Protein AF-A0A959BRX3-F1 (afdb_monomer)

Foldseek 3Di:
DPPCLQFQVNQCVQACDPLDDVSVPQDDPPSRGHDDDPPCLVVQCVDPQQLVCVVDQQSFDQSFHWDCLDDPDTDQDQPDPPDRQDPDDQDCPRPPLNQCPDPPHPDDPVRNCVRCCSHVVCVLQVSQVSSQVSCVSPDDPLGGFDAKDFDWPDDLEAEDEAFDKDKTARPPIQGPNRFDKWKAKAWPCSSWQQNDGWDWAPRRDRIIMTTHHNPRDFQTKIKMKIWMWGPGVVIHIGIHIHIYGYD

Radius of gyration: 20.0 Å; Cα contacts (8 Å, |Δi|>4): 463; chains: 1; bounding box: 45×46×50 Å

Nearest PDB structures (foldseek):
  2yhg-assembly1_A  TM=7.948E-01  e=8.938E-22  Saccharophagus degradans 2-40
  6vfv-assembly1_A  TM=5.582E-01  e=1.660E-03  Homo sapiens
  5kj4-assembly4_D  TM=6.222E-01  e=9.288E-03  Mus musculus
  1lyq-assembly1_A  TM=4.128E-01  e=1.188E-02  Escherichia coli
  8fxr-assembly1_73  TM=3.439E-01  e=2.066E-02  Agrobacterium phage Milano

Sequence (247 aa):
EMQPYFEGAWMKENILENHGALCSLYKAHENGDFRSEGDSPAFLHTIMTGLRNLESPDWGGWGGRYVRVRENTWLDPVPVPGYAYPEGRWYSSTGWGRNSLREGSTTTAEQRREYFKPMWRWTDALQNDFAARADWCVKSYEEANHPPAVVLEHAKNLQVRPGATVELSAQGTSDPDGDELKYRWWQYREAGTYDGTIEIRDAGKQDASFTAPGDAGKGKTIHIICEVTDTGTPQLTRYQRVVVEIE

Structure (mmCIF, N/CA/C/O backbone):
data_AF-A0A959BRX3-F1
#
_entry.id   AF-A0A959BRX3-F1
#
loop_
_atom_site.group_PDB
_atom_site.id
_atom_site.type_symbol
_atom_site.label_atom_id
_atom_site.label_alt_id
_atom_site.label_comp_id
_atom_site.label_asym_id
_atom_site.label_entity_id
_atom_site.label_seq_id
_atom_site.pdbx_PDB_ins_code
_atom_site.Cartn_x
_atom_site.Cartn_y
_atom_site.Cartn_z
_atom_site.occupancy
_atom_site.B_iso_or_equiv
_atom_site.auth_seq_id
_atom_site.auth_comp_id
_atom_site.auth_asym_id
_atom_site.auth_atom_id
_atom_site.pdbx_PDB_model_num
ATOM 1 N N . GLU A 1 1 ? 9.474 13.091 -4.418 1.00 48.81 1 GLU A N 1
ATOM 2 C CA . GLU A 1 1 ? 9.998 13.238 -5.785 1.00 48.81 1 GLU A CA 1
ATOM 3 C C . GLU A 1 1 ? 9.368 12.199 -6.696 1.00 48.81 1 GLU A C 1
ATOM 5 O O . GLU A 1 1 ? 8.612 11.361 -6.207 1.00 48.81 1 GLU A O 1
ATOM 10 N N . MET A 1 2 ? 9.674 12.250 -7.997 1.00 53.06 2 MET A N 1
ATOM 11 C CA . MET A 1 2 ? 9.699 11.029 -8.800 1.00 53.06 2 MET A CA 1
ATOM 12 C C . MET A 1 2 ? 10.591 10.046 -8.046 1.00 53.06 2 MET A C 1
ATOM 14 O O . MET A 1 2 ? 11.708 10.395 -7.675 1.00 53.06 2 MET A O 1
ATOM 18 N N . GLN A 1 3 ? 10.040 8.901 -7.670 1.00 68.38 3 GLN A N 1
ATOM 19 C CA . GLN A 1 3 ? 10.817 7.938 -6.911 1.00 68.38 3 GLN A CA 1
ATOM 20 C C . GLN A 1 3 ? 11.953 7.418 -7.812 1.00 68.38 3 GLN A C 1
ATOM 22 O O . GLN A 1 3 ? 11.692 7.202 -9.002 1.00 68.38 3 GLN A O 1
ATOM 27 N N . PRO A 1 4 ? 13.164 7.178 -7.277 1.00 86.31 4 PRO A N 1
ATOM 28 C CA . PRO A 1 4 ? 14.313 6.693 -8.054 1.00 86.31 4 PRO A CA 1
ATOM 29 C C . PRO A 1 4 ? 14.003 5.420 -8.863 1.00 86.31 4 PRO A C 1
ATOM 31 O O . PRO A 1 4 ? 14.621 5.180 -9.893 1.00 86.31 4 PRO A O 1
ATOM 34 N N . TYR A 1 5 ? 12.979 4.658 -8.463 1.00 93.00 5 TYR A N 1
ATOM 35 C CA . TYR A 1 5 ? 12.481 3.464 -9.150 1.00 93.00 5 TYR A CA 1
ATOM 36 C C . TYR A 1 5 ? 12.055 3.648 -10.617 1.00 93.00 5 TYR A C 1
ATOM 38 O O . TYR A 1 5 ? 11.826 2.662 -11.305 1.00 93.00 5 TYR A O 1
ATOM 46 N N . PHE A 1 6 ? 11.857 4.873 -11.104 1.00 93.56 6 PHE A N 1
ATOM 47 C CA . PHE A 1 6 ? 11.444 5.109 -12.497 1.00 93.56 6 PHE A CA 1
ATOM 48 C C . PHE A 1 6 ? 12.567 5.660 -13.380 1.00 93.56 6 PHE A C 1
ATOM 50 O O . PHE A 1 6 ? 12.384 5.800 -14.591 1.00 93.56 6 PHE A O 1
ATOM 57 N N . GLU A 1 7 ? 13.720 5.964 -12.788 1.00 95.62 7 GLU A N 1
ATOM 58 C CA . GLU A 1 7 ? 14.884 6.467 -13.505 1.00 95.62 7 GLU A CA 1
ATOM 59 C C . GLU A 1 7 ? 15.614 5.330 -14.219 1.00 95.62 7 GLU A C 1
ATOM 61 O O . GLU A 1 7 ? 15.646 4.186 -13.760 1.00 95.62 7 GLU A O 1
ATOM 66 N N . GLY A 1 8 ? 16.255 5.655 -15.339 1.00 95.88 8 GLY A N 1
ATOM 67 C CA . GLY A 1 8 ? 16.912 4.676 -16.189 1.00 95.88 8 GLY A CA 1
ATOM 68 C C . GLY A 1 8 ? 18.030 3.910 -15.498 1.00 95.88 8 GLY A C 1
ATOM 69 O O . GLY A 1 8 ? 18.263 2.762 -15.855 1.00 95.88 8 GLY A O 1
ATOM 70 N N . ALA A 1 9 ? 18.692 4.496 -14.495 1.00 96.31 9 ALA A N 1
ATOM 71 C CA . ALA A 1 9 ? 19.678 3.778 -13.690 1.00 96.31 9 ALA A CA 1
ATOM 72 C C . ALA A 1 9 ? 19.034 2.595 -12.951 1.00 96.31 9 ALA A C 1
ATOM 74 O O . ALA A 1 9 ? 19.472 1.459 -13.121 1.00 96.31 9 ALA A O 1
ATOM 75 N N . TRP A 1 10 ? 17.946 2.847 -12.218 1.00 96.44 10 TRP A N 1
ATOM 76 C CA . TRP A 1 10 ? 17.235 1.801 -11.489 1.00 96.44 10 TRP A CA 1
ATOM 77 C C . TRP A 1 10 ? 16.579 0.796 -12.441 1.00 96.44 10 TRP A C 1
ATOM 79 O O . TRP A 1 10 ? 16.737 -0.409 -12.263 1.00 96.44 10 TRP A O 1
ATOM 89 N N . MET A 1 11 ? 15.894 1.277 -13.487 1.00 97.38 11 MET A N 1
ATOM 90 C CA . MET A 1 11 ? 15.200 0.415 -14.450 1.00 97.38 11 MET A CA 1
ATOM 91 C C . MET A 1 11 ? 16.163 -0.521 -15.183 1.00 97.38 11 MET A C 1
ATOM 93 O O . MET A 1 11 ? 15.831 -1.686 -15.382 1.00 97.38 11 MET A O 1
ATOM 97 N N . LYS A 1 12 ? 17.352 -0.048 -15.582 1.00 97.06 12 LYS A N 1
ATOM 98 C CA . LYS A 1 12 ? 18.357 -0.897 -16.241 1.00 97.06 12 LYS A CA 1
ATOM 99 C C . LYS A 1 12 ? 18.823 -2.021 -15.337 1.00 97.06 12 LYS A C 1
ATOM 101 O O . LYS A 1 12 ? 18.766 -3.173 -15.747 1.00 97.06 12 LYS A O 1
ATOM 106 N N . GLU A 1 13 ? 19.216 -1.676 -14.117 1.00 96.94 13 GLU A N 1
ATOM 107 C CA . GLU A 1 13 ? 19.726 -2.632 -13.138 1.00 96.94 13 GLU A CA 1
ATOM 108 C C . GLU A 1 13 ? 18.677 -3.676 -12.739 1.00 96.94 13 GLU A C 1
ATOM 110 O O . GLU A 1 13 ? 18.991 -4.860 -12.647 1.00 96.94 13 GLU A O 1
ATOM 115 N N . ASN A 1 14 ? 17.430 -3.253 -12.531 1.00 97.44 14 ASN A N 1
ATOM 116 C CA . ASN A 1 14 ? 16.423 -4.090 -11.880 1.00 97.44 14 ASN A CA 1
ATOM 117 C C . ASN A 1 14 ? 15.436 -4.747 -12.845 1.00 97.44 14 ASN A C 1
ATOM 119 O O . ASN A 1 14 ? 14.779 -5.705 -12.459 1.00 97.44 14 ASN A O 1
ATOM 123 N N . ILE A 1 15 ? 15.303 -4.238 -14.075 1.00 97.75 15 ILE A N 1
ATOM 124 C CA . ILE A 1 15 ? 14.317 -4.730 -15.044 1.00 97.75 15 ILE A CA 1
ATOM 125 C C . ILE A 1 15 ? 14.959 -4.978 -16.411 1.00 97.75 15 ILE A C 1
ATOM 127 O O . ILE A 1 15 ? 14.869 -6.077 -16.937 1.00 97.75 15 ILE A O 1
ATOM 131 N N . LEU A 1 16 ? 15.590 -3.983 -17.036 1.00 96.81 16 LEU A N 1
ATOM 132 C CA . LEU A 1 16 ? 15.866 -4.036 -18.480 1.00 96.81 16 LEU A CA 1
ATOM 133 C C . LEU A 1 16 ? 17.077 -4.901 -18.858 1.00 96.81 16 LEU A C 1
ATOM 135 O O . LEU A 1 16 ? 17.087 -5.483 -19.944 1.00 96.81 16 LEU A O 1
ATOM 139 N N . GLU A 1 17 ? 18.104 -4.970 -18.011 1.00 96.31 17 GLU A N 1
ATOM 140 C CA . GLU A 1 17 ? 19.374 -5.625 -18.333 1.00 96.31 17 GLU A CA 1
ATOM 141 C C . GLU A 1 17 ? 19.557 -6.901 -17.508 1.00 96.31 17 GLU A C 1
ATOM 143 O O . GLU A 1 17 ? 19.397 -6.898 -16.298 1.00 96.31 17 GLU A O 1
ATOM 148 N N . ASN A 1 18 ? 19.941 -8.001 -18.161 1.00 96.12 18 ASN A N 1
ATOM 149 C CA . ASN A 1 18 ? 20.252 -9.291 -17.525 1.00 96.12 18 ASN A CA 1
ATOM 150 C C . ASN A 1 18 ? 19.083 -10.034 -16.840 1.00 96.12 18 ASN A C 1
ATOM 152 O O . ASN A 1 18 ? 19.325 -11.058 -16.216 1.00 96.12 18 ASN A O 1
ATOM 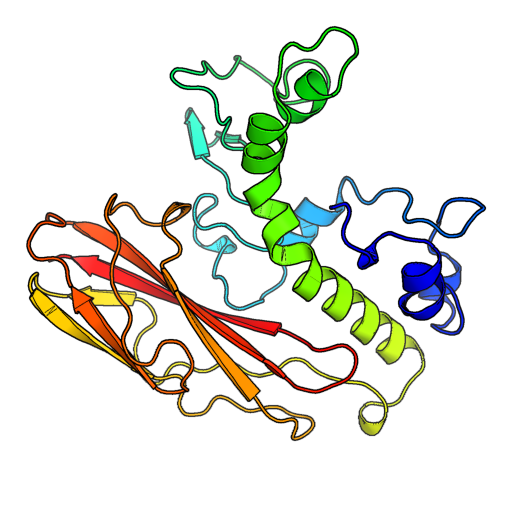156 N N . HIS A 1 19 ? 17.827 -9.629 -17.063 1.00 97.19 19 HIS A N 1
ATOM 157 C CA . HIS A 1 19 ? 16.618 -10.287 -16.516 1.00 97.19 19 HIS A CA 1
ATOM 158 C C . HIS A 1 19 ? 15.847 -11.146 -17.537 1.00 97.19 19 HIS A C 1
ATOM 160 O O . HIS A 1 19 ? 14.628 -11.313 -17.486 1.00 97.19 19 HIS A O 1
ATOM 166 N N . GLY A 1 20 ? 16.562 -11.696 -18.519 1.00 96.62 20 GLY A N 1
ATOM 167 C CA . GLY A 1 20 ? 16.025 -12.705 -19.433 1.00 96.62 20 GLY A CA 1
ATOM 168 C C . GLY A 1 20 ? 15.108 -12.174 -20.541 1.00 96.62 20 GLY A C 1
ATOM 169 O O . GLY A 1 20 ? 14.962 -10.973 -20.778 1.00 96.62 20 GLY A O 1
ATOM 170 N N . ALA A 1 21 ? 14.512 -13.110 -21.286 1.00 97.19 21 ALA A N 1
ATOM 171 C CA . ALA A 1 21 ? 13.810 -12.802 -22.532 1.00 97.19 21 ALA A CA 1
ATOM 172 C C . ALA A 1 21 ? 12.563 -11.926 -22.327 1.00 97.19 21 ALA A C 1
ATOM 174 O O . ALA A 1 21 ? 12.313 -11.038 -23.140 1.00 97.19 21 ALA A O 1
ATOM 175 N N . LEU A 1 22 ? 11.807 -12.137 -21.243 1.00 96.50 22 LEU A N 1
ATOM 176 C CA . LEU A 1 22 ? 10.610 -11.345 -20.942 1.00 96.50 22 LEU A CA 1
ATOM 177 C C . LEU A 1 22 ? 10.965 -9.872 -20.730 1.00 96.50 22 LEU A C 1
ATOM 179 O O . LEU A 1 22 ? 10.416 -9.001 -21.406 1.00 96.50 22 LEU A O 1
ATOM 183 N N . CYS A 1 23 ? 11.932 -9.600 -19.857 1.00 97.00 23 CYS A N 1
ATOM 184 C CA . CYS A 1 23 ? 12.316 -8.237 -19.531 1.00 97.00 23 CYS A CA 1
ATOM 185 C C . CYS A 1 23 ? 13.076 -7.540 -20.671 1.00 97.00 23 CYS A C 1
ATOM 187 O O . CYS A 1 23 ? 12.907 -6.340 -20.866 1.00 97.00 23 CYS A O 1
ATOM 189 N N . SER A 1 24 ? 13.793 -8.282 -21.528 1.00 94.62 24 SER A N 1
ATOM 190 C CA . SER A 1 24 ? 14.420 -7.719 -22.741 1.00 94.62 24 SER A CA 1
ATOM 191 C C . SER A 1 24 ? 13.416 -7.128 -23.749 1.00 94.62 24 SER A C 1
ATOM 193 O O . SER A 1 24 ? 13.772 -6.304 -24.596 1.00 94.62 24 SER A O 1
ATOM 195 N N . LEU A 1 25 ? 12.144 -7.538 -23.670 1.00 96.25 25 LEU A N 1
ATOM 196 C CA . LEU A 1 25 ? 11.061 -7.002 -24.497 1.00 96.25 25 LEU A CA 1
ATOM 197 C C . LEU A 1 25 ? 10.378 -5.782 -23.865 1.00 96.25 25 LEU A C 1
ATOM 199 O O . LEU A 1 25 ? 9.613 -5.098 -24.556 1.00 96.25 25 LEU A O 1
ATOM 203 N N . TYR A 1 26 ? 10.665 -5.482 -22.596 1.00 97.12 26 TYR A N 1
ATOM 204 C CA . TYR A 1 26 ? 10.100 -4.344 -21.887 1.00 97.12 26 TYR A CA 1
ATOM 205 C C . TYR A 1 26 ? 10.580 -3.029 -22.519 1.00 97.12 26 TYR A C 1
ATOM 207 O O . TYR A 1 26 ? 11.773 -2.795 -22.715 1.00 97.12 26 TYR A O 1
ATOM 215 N N . LYS A 1 27 ? 9.642 -2.149 -22.887 1.00 96.88 27 LYS A N 1
ATOM 216 C CA . LYS A 1 27 ? 9.958 -0.909 -23.610 1.00 96.88 27 LYS A CA 1
ATOM 217 C C . LYS A 1 27 ? 10.144 0.267 -22.657 1.00 96.88 27 LYS A C 1
ATOM 219 O O . LYS A 1 27 ? 9.177 0.758 -22.086 1.00 96.88 27 LYS A O 1
ATOM 224 N N . ALA A 1 28 ? 11.367 0.780 -22.609 1.00 96.62 28 ALA A N 1
ATOM 225 C CA . ALA A 1 28 ? 11.742 2.014 -21.926 1.00 96.62 28 ALA A CA 1
ATOM 226 C C . ALA A 1 28 ? 11.963 3.179 -22.913 1.00 96.62 28 ALA A C 1
ATOM 228 O O . ALA A 1 28 ? 11.896 3.003 -24.136 1.00 96.62 28 ALA A O 1
ATOM 229 N N . HIS A 1 29 ? 12.204 4.379 -22.383 1.00 96.81 29 HIS A N 1
ATOM 230 C CA . HIS A 1 29 ? 12.773 5.486 -23.155 1.00 96.81 29 HIS A CA 1
ATOM 231 C C . HIS A 1 29 ? 14.226 5.190 -23.565 1.00 96.81 29 HIS A C 1
ATOM 233 O O . HIS A 1 29 ? 14.852 4.272 -23.042 1.00 96.81 29 HIS A O 1
ATOM 239 N N . GLU A 1 30 ? 14.785 5.966 -24.500 1.00 95.12 30 GLU A N 1
ATOM 240 C CA . GLU A 1 30 ? 16.151 5.744 -25.016 1.00 95.12 30 GLU A CA 1
ATOM 241 C C . GLU A 1 30 ? 17.229 5.815 -23.925 1.00 95.12 30 GLU A C 1
ATOM 243 O O . GLU A 1 30 ? 18.217 5.086 -23.971 1.00 95.12 30 GLU A O 1
ATOM 248 N N . ASN A 1 31 ? 17.029 6.657 -22.910 1.00 94.75 31 ASN A N 1
ATOM 249 C CA . ASN A 1 31 ? 17.917 6.749 -21.751 1.00 94.75 31 ASN A CA 1
ATOM 250 C C . ASN A 1 31 ? 17.709 5.613 -20.726 1.00 94.75 31 ASN A C 1
ATOM 252 O O . ASN A 1 31 ? 18.516 5.478 -19.804 1.00 94.75 31 ASN A O 1
ATOM 256 N N . GLY A 1 32 ? 16.697 4.765 -20.922 1.00 95.75 32 GLY A N 1
ATOM 257 C CA . GLY A 1 32 ? 16.293 3.671 -20.039 1.00 95.75 32 GLY A CA 1
ATOM 258 C C . GLY A 1 32 ? 15.201 4.035 -19.039 1.00 95.75 32 GLY A C 1
ATOM 259 O O . GLY A 1 32 ? 14.765 3.153 -18.307 1.00 95.75 32 GLY A O 1
ATOM 260 N N . ASP A 1 33 ? 14.745 5.290 -19.001 1.00 95.88 33 ASP A N 1
ATOM 261 C CA . ASP A 1 33 ? 13.689 5.696 -18.073 1.00 95.88 33 ASP A CA 1
ATOM 262 C C . ASP A 1 33 ? 12.399 4.916 -18.334 1.00 95.88 33 ASP A C 1
ATOM 264 O O . ASP A 1 33 ? 12.060 4.565 -19.476 1.00 95.88 33 ASP A O 1
ATOM 268 N N . PHE A 1 34 ? 11.648 4.694 -17.257 1.00 94.69 34 PHE A N 1
ATOM 269 C CA . PHE A 1 34 ? 10.316 4.121 -17.325 1.00 94.69 34 PHE A CA 1
ATOM 270 C C . PHE A 1 34 ? 9.447 4.895 -18.321 1.00 94.69 34 PHE A C 1
ATOM 272 O O . PHE A 1 34 ? 9.337 6.119 -18.260 1.00 94.69 34 PHE A O 1
ATOM 279 N N . ARG A 1 35 ? 8.805 4.169 -19.239 1.00 93.94 35 ARG A N 1
ATOM 280 C CA . ARG A 1 35 ? 8.004 4.778 -20.303 1.00 93.94 35 ARG A CA 1
ATOM 281 C C . ARG A 1 35 ? 6.563 5.020 -19.877 1.00 93.94 35 ARG A C 1
ATOM 283 O O . ARG A 1 35 ? 6.101 6.157 -19.843 1.00 93.94 35 ARG A O 1
ATOM 290 N N . SER A 1 36 ? 5.810 3.947 -19.651 1.00 91.56 36 SER A N 1
ATOM 291 C CA . SER A 1 36 ? 4.420 4.011 -19.203 1.00 91.56 36 SER A CA 1
ATOM 292 C C . SER A 1 36 ? 3.877 2.615 -18.929 1.00 91.56 36 SER A C 1
ATOM 294 O O . SER A 1 36 ? 4.104 1.699 -19.714 1.00 91.56 36 SER A O 1
ATOM 296 N N . GLU A 1 37 ? 3.055 2.514 -17.891 1.00 93.50 37 GLU A N 1
ATOM 297 C CA . GLU A 1 37 ? 2.216 1.358 -17.579 1.00 93.50 37 GLU A CA 1
ATOM 298 C C . GLU A 1 37 ? 0.819 1.830 -17.149 1.00 93.50 37 GLU A C 1
ATOM 300 O O . GLU A 1 37 ? 0.327 1.527 -16.065 1.00 93.50 37 GLU A O 1
ATOM 305 N N . GLY A 1 38 ? 0.182 2.651 -17.991 1.00 90.44 38 GLY A N 1
ATOM 306 C CA . GLY A 1 38 ? -1.102 3.278 -17.659 1.00 90.44 38 GLY A CA 1
ATOM 307 C C . GLY A 1 38 ? -2.225 2.293 -17.305 1.00 90.44 38 GLY A C 1
ATOM 308 O O . GLY A 1 38 ? -3.102 2.646 -16.520 1.00 90.44 38 GLY A O 1
ATOM 309 N N . ASP A 1 39 ? -2.173 1.070 -17.840 1.00 94.44 39 ASP A N 1
ATOM 310 C CA . ASP A 1 39 ? -3.187 0.030 -17.627 1.00 94.44 39 ASP A CA 1
ATOM 311 C C . ASP A 1 39 ? -2.831 -0.959 -16.501 1.00 94.44 39 ASP A C 1
ATOM 313 O O . ASP A 1 39 ? -3.723 -1.629 -15.975 1.00 94.44 39 ASP A O 1
ATOM 317 N N . SER A 1 40 ? -1.565 -1.026 -16.066 1.00 95.94 40 SER A N 1
ATOM 318 C CA . SER A 1 40 ? -1.125 -1.933 -14.992 1.00 95.94 40 SER A CA 1
ATOM 319 C C . SER A 1 40 ? -1.933 -1.817 -13.694 1.00 95.94 40 SER A C 1
ATOM 321 O O . SER A 1 40 ? -2.218 -2.862 -13.109 1.00 95.94 40 SER A O 1
ATOM 323 N N . PRO A 1 41 ? -2.402 -0.631 -13.243 1.00 95.00 41 PRO A N 1
ATOM 324 C CA . PRO A 1 41 ? -3.212 -0.518 -12.027 1.00 95.00 41 PRO A CA 1
ATOM 325 C C . PRO A 1 41 ? -4.455 -1.417 -12.011 1.00 95.00 41 PRO A C 1
ATOM 327 O O . PRO A 1 41 ? -4.844 -1.895 -10.944 1.00 95.00 41 PRO A O 1
ATOM 330 N N . ALA A 1 42 ? -5.040 -1.712 -13.180 1.00 94.25 42 ALA A N 1
ATOM 331 C CA . ALA A 1 42 ? -6.174 -2.627 -13.292 1.00 94.25 42 ALA A CA 1
ATOM 332 C C . ALA A 1 42 ? -5.805 -4.061 -12.875 1.00 94.25 42 ALA A C 1
ATOM 334 O O . ALA A 1 42 ? -6.602 -4.740 -12.228 1.00 94.25 42 ALA A O 1
ATOM 335 N N . PHE A 1 43 ? -4.588 -4.508 -13.199 1.00 96.00 43 PHE A N 1
ATOM 336 C CA . PHE A 1 43 ? -4.067 -5.802 -12.765 1.00 96.00 43 PHE A CA 1
ATOM 337 C C . PHE A 1 43 ? -3.505 -5.751 -11.342 1.00 96.00 43 PHE A C 1
ATOM 339 O O . PHE A 1 43 ? -3.769 -6.661 -10.560 1.00 96.00 43 PHE A O 1
ATOM 346 N N . LEU A 1 44 ? -2.799 -4.678 -10.968 1.00 96.88 44 LEU A N 1
ATOM 347 C CA . LEU A 1 44 ? -2.242 -4.501 -9.620 1.00 96.88 44 LEU A CA 1
ATOM 348 C C . LEU A 1 44 ? -3.325 -4.559 -8.534 1.00 96.88 44 LEU A C 1
ATOM 350 O O . LEU A 1 44 ? -3.069 -5.026 -7.427 1.00 96.88 44 LEU A O 1
ATOM 354 N N . HIS A 1 45 ? -4.557 -4.150 -8.854 1.00 95.88 45 HIS A N 1
ATOM 355 C CA . HIS A 1 45 ? -5.714 -4.312 -7.971 1.00 95.88 45 HIS A CA 1
ATOM 356 C C . HIS A 1 45 ? -6.063 -5.788 -7.686 1.00 95.88 45 HIS A C 1
ATOM 358 O O . HIS A 1 45 ? -6.717 -6.096 -6.701 1.00 95.88 45 HIS A O 1
ATOM 364 N N . THR A 1 46 ? -5.648 -6.731 -8.523 1.00 95.19 46 THR A N 1
ATOM 365 C CA . THR A 1 46 ? -5.965 -8.158 -8.350 1.00 95.19 46 THR A CA 1
ATOM 366 C C . THR A 1 46 ? -4.865 -8.942 -7.637 1.00 95.19 46 THR A C 1
ATOM 368 O O . THR A 1 46 ? -5.080 -10.095 -7.265 1.00 95.19 46 THR A O 1
ATOM 371 N N . ILE A 1 47 ? -3.698 -8.330 -7.408 1.00 95.94 47 ILE A N 1
ATOM 372 C CA . ILE A 1 47 ? -2.582 -8.990 -6.731 1.00 95.94 47 ILE A CA 1
ATOM 373 C C . ILE A 1 47 ? -2.915 -9.152 -5.246 1.00 95.94 47 ILE A C 1
ATOM 375 O O . ILE A 1 47 ? -3.203 -8.191 -4.532 1.00 95.94 47 ILE A O 1
ATOM 379 N N . MET A 1 48 ? -2.845 -10.392 -4.765 1.00 95.25 48 MET A N 1
ATOM 380 C CA . MET A 1 48 ? -3.142 -10.740 -3.378 1.00 95.25 48 MET A CA 1
ATOM 381 C C . MET A 1 48 ? -1.968 -10.385 -2.462 1.00 95.25 48 MET A C 1
ATOM 383 O O . MET A 1 48 ? -1.155 -11.229 -2.106 1.00 95.25 48 MET A O 1
ATOM 387 N N . THR A 1 49 ? -1.898 -9.120 -2.054 1.00 97.69 49 THR A N 1
ATOM 388 C CA . THR A 1 49 ? -0.859 -8.607 -1.141 1.00 97.69 49 THR A CA 1
ATOM 389 C C . THR A 1 49 ? -1.247 -8.690 0.336 1.00 97.69 49 THR A C 1
ATOM 391 O O . THR A 1 49 ? -0.431 -8.403 1.206 1.00 97.69 49 THR A O 1
ATOM 394 N N . GLY A 1 50 ? -2.509 -9.046 0.613 1.00 98.00 50 GLY A N 1
ATOM 395 C CA . GLY A 1 50 ? -3.123 -9.049 1.945 1.00 98.00 50 GLY A CA 1
ATOM 396 C C . GLY A 1 50 ? -3.765 -7.717 2.360 1.00 98.00 50 GLY A C 1
ATOM 397 O O . GLY A 1 50 ? -4.378 -7.621 3.425 1.00 98.00 50 GLY A O 1
ATOM 398 N N . LEU A 1 51 ? -3.756 -6.717 1.468 1.00 98.12 51 LEU A N 1
ATOM 399 C CA . LEU A 1 51 ? -4.480 -5.450 1.640 1.00 98.12 51 LEU A CA 1
ATOM 400 C C . LEU A 1 51 ? -6.004 -5.574 1.505 1.00 98.12 51 LEU A C 1
ATOM 402 O O . LEU A 1 51 ? -6.692 -4.599 1.793 1.00 98.12 51 LEU A O 1
ATOM 406 N N . ARG A 1 52 ? -6.545 -6.734 1.103 1.00 97.50 52 ARG A N 1
ATOM 407 C CA . ARG A 1 52 ? -7.997 -7.010 0.999 1.00 97.50 52 ARG A CA 1
ATOM 408 C C . ARG A 1 52 ? -8.764 -6.031 0.094 1.00 97.50 52 ARG A C 1
ATOM 410 O O . ARG A 1 52 ? -9.963 -5.844 0.249 1.00 97.50 52 ARG A O 1
ATOM 417 N N . ASN A 1 53 ? -8.102 -5.394 -0.867 1.00 95.19 53 ASN A N 1
ATOM 418 C CA . ASN A 1 53 ? -8.718 -4.351 -1.693 1.00 95.19 53 ASN A CA 1
ATOM 419 C C . ASN A 1 53 ? -9.808 -4.867 -2.656 1.00 95.19 53 ASN A C 1
ATOM 421 O O . ASN A 1 53 ? -10.591 -4.063 -3.142 1.00 95.19 53 ASN A O 1
ATOM 425 N N . LEU A 1 54 ? -9.892 -6.181 -2.902 1.00 96.00 54 LEU A N 1
ATOM 426 C CA . LEU A 1 54 ? -10.994 -6.787 -3.664 1.00 96.00 54 LEU A CA 1
ATOM 427 C C . LEU A 1 54 ? -12.309 -6.860 -2.876 1.00 96.00 54 LEU A C 1
ATOM 429 O O . LEU A 1 54 ? -13.363 -7.051 -3.474 1.00 96.00 54 LEU A O 1
ATOM 433 N N . GLU A 1 55 ? -12.268 -6.721 -1.549 1.00 97.12 55 GLU A N 1
ATOM 434 C CA . GLU A 1 55 ? -13.479 -6.757 -0.724 1.00 97.12 55 GLU A CA 1
ATOM 435 C C . GLU A 1 55 ? -14.295 -5.465 -0.838 1.00 97.12 55 GLU A C 1
ATOM 437 O O . GLU A 1 55 ? -15.515 -5.499 -0.696 1.00 97.12 55 GLU A O 1
ATOM 442 N N . SER A 1 56 ? -13.644 -4.334 -1.131 1.00 95.75 56 SER A N 1
ATOM 443 C CA . SER A 1 56 ? -14.328 -3.078 -1.438 1.00 95.75 56 SER A CA 1
ATOM 444 C C . SER A 1 56 ? -13.429 -2.105 -2.217 1.00 95.75 56 SER A C 1
ATOM 446 O O . SER A 1 56 ? -12.265 -1.925 -1.849 1.00 95.75 56 SER A O 1
ATOM 448 N N . PRO A 1 57 ? -13.938 -1.388 -3.239 1.00 95.06 57 PRO A N 1
ATOM 449 C CA . PRO A 1 57 ? -13.128 -0.438 -4.010 1.00 95.06 57 PRO A CA 1
ATOM 450 C C . PRO A 1 57 ? -12.588 0.756 -3.195 1.00 95.06 57 PRO A C 1
ATOM 452 O O . PRO A 1 57 ? -11.559 1.334 -3.556 1.00 95.06 57 PRO A O 1
ATOM 455 N N . ASP A 1 58 ? -13.241 1.134 -2.091 1.00 96.00 58 ASP A N 1
ATOM 456 C CA . ASP A 1 58 ? -12.780 2.204 -1.182 1.00 96.00 58 ASP A CA 1
ATOM 457 C C . ASP A 1 58 ? -11.735 1.762 -0.161 1.00 96.00 58 ASP A C 1
ATOM 459 O O . ASP A 1 58 ? -11.151 2.599 0.530 1.00 96.00 58 ASP A O 1
ATOM 463 N N . TRP A 1 59 ? -11.427 0.470 -0.090 1.00 96.62 59 TRP A N 1
ATOM 464 C CA . TRP A 1 59 ? -10.435 -0.024 0.853 1.00 96.62 59 TRP A CA 1
ATOM 465 C C . TRP A 1 59 ? -9.021 0.333 0.426 1.00 96.62 59 TRP A C 1
ATOM 467 O O . TRP A 1 59 ? -8.166 0.564 1.282 1.00 96.62 59 TRP A O 1
ATOM 477 N N . GLY A 1 60 ? -8.780 0.433 -0.875 1.00 95.75 60 GLY A N 1
ATOM 478 C CA . GLY A 1 60 ? -7.489 0.816 -1.414 1.00 95.75 60 GLY A CA 1
ATOM 479 C C . GLY A 1 60 ? -6.457 -0.306 -1.378 1.00 95.75 60 GLY A C 1
ATOM 480 O O . GLY A 1 60 ? -6.404 -1.108 -0.446 1.00 95.75 60 GLY A O 1
ATOM 481 N N . GLY A 1 61 ? -5.610 -0.335 -2.395 1.00 96.94 61 GLY A N 1
ATOM 482 C CA . GLY A 1 61 ? -4.466 -1.230 -2.498 1.00 96.94 61 GLY A CA 1
ATOM 483 C C . GLY A 1 61 ? -3.527 -0.759 -3.597 1.00 96.94 61 GLY A C 1
ATOM 484 O O . GLY A 1 61 ? -3.603 0.392 -4.026 1.00 96.94 61 GLY A O 1
ATOM 485 N N . TRP A 1 62 ? -2.681 -1.658 -4.087 1.00 97.19 62 TRP A N 1
ATOM 486 C CA . TRP A 1 62 ? -1.698 -1.365 -5.132 1.00 97.19 62 TRP A CA 1
ATOM 487 C C . TRP A 1 62 ? -2.304 -0.793 -6.426 1.00 97.19 62 TRP A C 1
ATOM 489 O O . TRP A 1 62 ? -1.682 0.037 -7.081 1.00 97.19 62 TRP A O 1
ATOM 499 N N . GLY A 1 63 ? -3.544 -1.160 -6.761 1.00 96.12 63 GLY A N 1
ATOM 500 C CA . GLY A 1 63 ? -4.276 -0.592 -7.902 1.00 96.12 63 GLY A CA 1
ATOM 501 C C . GLY A 1 63 ? -4.929 0.777 -7.661 1.00 96.12 63 GLY A C 1
ATOM 502 O O . GLY A 1 63 ? -5.567 1.303 -8.564 1.00 96.12 63 GLY A O 1
ATOM 503 N N . GLY A 1 64 ? -4.808 1.357 -6.464 1.00 96.19 64 GLY A N 1
ATOM 504 C CA . GLY A 1 64 ? -5.485 2.596 -6.076 1.00 96.19 64 GLY A CA 1
ATOM 505 C C . GLY A 1 64 ? -6.638 2.381 -5.094 1.00 96.19 64 GLY A C 1
ATOM 506 O O . GLY A 1 64 ? -6.847 1.282 -4.579 1.00 96.19 64 GLY A O 1
ATOM 507 N N . ARG A 1 65 ? -7.367 3.466 -4.807 1.00 96.69 65 ARG A N 1
ATOM 508 C CA . ARG A 1 65 ? -8.515 3.541 -3.888 1.00 96.69 65 ARG A CA 1
ATOM 509 C C . ARG A 1 65 ? -9.562 4.456 -4.498 1.00 96.69 65 ARG A C 1
ATOM 511 O O . ARG A 1 65 ? -9.207 5.541 -4.956 1.00 96.69 65 ARG A O 1
ATOM 518 N N . TYR A 1 66 ? -10.824 4.057 -4.435 1.00 96.50 66 TYR A N 1
ATOM 519 C CA . TYR A 1 66 ? -11.908 4.743 -5.127 1.00 96.50 66 TYR A CA 1
ATOM 520 C C . TYR A 1 66 ? -12.988 5.225 -4.164 1.00 96.50 66 TYR A C 1
ATOM 522 O O . TYR A 1 66 ? -13.086 4.770 -3.031 1.00 96.50 66 TYR A O 1
ATOM 530 N N . VAL A 1 67 ? -13.829 6.142 -4.624 1.00 95.38 67 VAL A N 1
ATOM 531 C CA . VAL A 1 67 ? -15.041 6.563 -3.918 1.00 95.38 67 VAL A CA 1
ATOM 532 C C . VAL A 1 67 ? -16.256 6.259 -4.773 1.00 95.38 67 VAL A C 1
ATOM 534 O O . VAL A 1 67 ? -16.227 6.402 -5.998 1.00 95.38 67 VAL A O 1
ATOM 537 N N . ARG A 1 68 ? -17.337 5.821 -4.128 1.00 95.06 68 ARG A N 1
ATOM 538 C CA . ARG A 1 68 ? -18.606 5.568 -4.802 1.00 95.06 68 ARG A CA 1
ATOM 539 C C . ARG A 1 68 ? -19.233 6.906 -5.162 1.00 95.06 68 ARG A C 1
ATOM 541 O O . ARG A 1 68 ? -19.620 7.659 -4.275 1.00 95.06 68 ARG A O 1
ATOM 548 N N . VAL A 1 69 ? -19.335 7.205 -6.453 1.00 95.12 69 VAL A N 1
ATOM 549 C CA . VAL A 1 69 ? -19.828 8.514 -6.918 1.00 95.12 69 VAL A CA 1
ATOM 550 C C . VAL A 1 69 ? -21.305 8.492 -7.304 1.00 95.12 69 VAL A C 1
ATOM 552 O O . VAL A 1 69 ? -21.971 9.517 -7.224 1.00 95.12 69 VAL A O 1
ATOM 555 N N . ARG A 1 70 ? -21.821 7.333 -7.732 1.00 93.06 70 ARG A N 1
ATOM 556 C CA . ARG A 1 70 ? -23.235 7.077 -8.068 1.00 93.06 70 ARG A CA 1
ATOM 557 C C . ARG A 1 70 ? -23.428 5.591 -8.342 1.00 93.06 70 ARG A C 1
ATOM 559 O O . ARG A 1 70 ? -22.524 4.975 -8.900 1.00 93.06 70 ARG A O 1
ATOM 566 N N . GLU A 1 71 ? -24.595 5.035 -8.021 1.00 91.44 71 GLU A N 1
ATOM 567 C CA . GLU A 1 71 ? -24.955 3.635 -8.327 1.00 91.44 71 GLU A CA 1
ATOM 568 C C . GLU A 1 71 ? -23.786 2.664 -8.078 1.00 91.44 71 GLU A C 1
ATOM 570 O O . GLU A 1 71 ? -23.263 2.649 -6.976 1.00 91.44 71 GLU A O 1
ATOM 575 N N . ASN A 1 72 ? -23.322 1.893 -9.064 1.00 91.44 72 ASN A N 1
ATOM 576 C CA . ASN A 1 72 ? -22.134 1.033 -8.950 1.00 91.44 72 ASN A CA 1
ATOM 577 C C . ASN A 1 72 ? -20.891 1.625 -9.642 1.00 91.44 72 ASN A C 1
ATOM 579 O O . ASN A 1 72 ? -19.995 0.894 -10.053 1.00 91.44 72 ASN A O 1
ATOM 583 N N . THR A 1 73 ? -20.829 2.950 -9.781 1.00 93.44 73 THR A N 1
ATOM 584 C CA . THR A 1 73 ? -19.676 3.665 -10.338 1.00 93.44 73 THR A CA 1
ATOM 585 C C . THR A 1 73 ? -18.752 4.139 -9.220 1.00 93.44 73 THR A C 1
ATOM 587 O O . THR A 1 73 ? -19.162 4.889 -8.328 1.00 93.44 73 THR A O 1
ATOM 590 N N . TRP A 1 74 ? -17.486 3.746 -9.324 1.00 94.88 74 TRP A N 1
ATOM 591 C CA . TRP A 1 74 ? -16.409 4.104 -8.408 1.00 94.88 74 TRP A CA 1
ATOM 592 C C . TRP A 1 74 ? -15.313 4.826 -9.182 1.00 94.88 74 TRP A C 1
ATOM 594 O O . TRP A 1 74 ? -14.912 4.345 -10.239 1.00 94.88 74 TRP A O 1
ATOM 604 N N . LEU A 1 75 ? -14.869 5.981 -8.688 1.00 95.75 75 LEU A N 1
ATOM 605 C CA . LEU A 1 75 ? -13.867 6.828 -9.347 1.00 95.75 75 LEU A CA 1
ATOM 606 C C . LEU A 1 75 ? -12.781 7.257 -8.361 1.00 95.75 75 LEU A C 1
ATOM 608 O O . LEU A 1 75 ? -12.956 7.146 -7.146 1.00 95.75 75 LEU A O 1
ATOM 612 N N . ASP A 1 76 ? -11.670 7.768 -8.889 1.00 94.81 76 ASP A N 1
ATOM 613 C CA . ASP A 1 76 ? -10.594 8.332 -8.074 1.00 94.81 76 ASP A CA 1
ATOM 614 C C . ASP A 1 76 ? -11.123 9.474 -7.187 1.00 94.81 76 ASP A C 1
ATOM 616 O O . ASP A 1 76 ? -11.849 10.344 -7.684 1.00 94.81 76 ASP A O 1
ATOM 620 N N . PRO A 1 77 ? -10.749 9.526 -5.897 1.00 95.00 77 PRO A N 1
ATOM 621 C CA . PRO A 1 77 ? -11.124 10.623 -5.020 1.00 95.00 77 PRO A CA 1
ATOM 622 C C . PRO A 1 77 ? -10.454 11.925 -5.469 1.00 95.00 77 PRO A C 1
ATOM 624 O O . PRO A 1 77 ? -9.233 12.067 -5.424 1.00 95.00 77 PRO A O 1
ATOM 627 N N . VAL A 1 78 ? -11.260 12.910 -5.860 1.00 96.56 78 VAL A N 1
ATOM 628 C CA . VAL A 1 78 ? -10.766 14.242 -6.222 1.00 96.56 78 VAL A CA 1
ATOM 629 C C . VAL A 1 78 ? -10.553 15.097 -4.962 1.00 96.56 78 VAL A C 1
ATOM 631 O O . VAL A 1 78 ? -11.514 15.328 -4.226 1.00 96.56 78 VAL A O 1
ATOM 634 N N . PRO A 1 79 ? -9.336 15.623 -4.705 1.00 95.31 79 PRO A N 1
ATOM 635 C CA . PRO A 1 79 ? -9.013 16.388 -3.497 1.00 95.31 79 PRO A CA 1
ATOM 636 C C . PRO A 1 79 ? -9.430 17.863 -3.622 1.00 95.31 79 PRO A C 1
ATOM 638 O O . PRO A 1 79 ? -8.654 18.784 -3.363 1.00 95.31 79 PRO A O 1
ATOM 641 N N . VAL A 1 80 ? -10.666 18.097 -4.063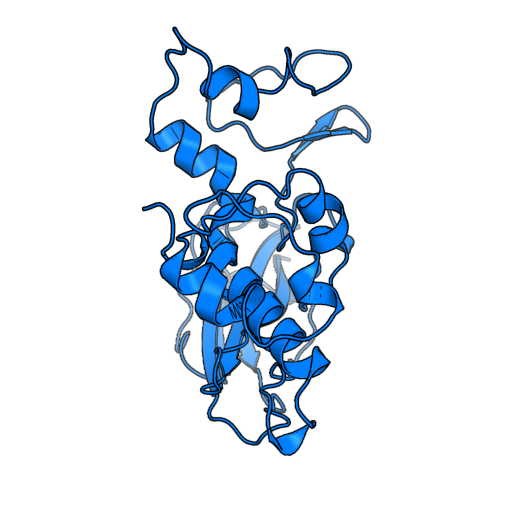 1.00 94.56 80 VAL A N 1
ATOM 642 C CA . VAL A 1 80 ? -11.266 19.428 -4.189 1.00 94.56 80 VAL A CA 1
ATOM 643 C C . VAL A 1 80 ? -12.593 19.419 -3.426 1.00 94.56 80 VAL A C 1
ATOM 645 O O . VAL A 1 80 ? -13.492 18.657 -3.791 1.00 94.56 80 VAL A O 1
ATOM 648 N N . PRO A 1 81 ? -12.743 20.234 -2.363 1.00 92.56 81 PRO A N 1
ATOM 649 C CA . PRO A 1 81 ? -13.986 20.302 -1.602 1.00 92.56 81 PRO A CA 1
ATOM 650 C C . PRO A 1 81 ? -15.187 20.613 -2.498 1.00 92.56 81 PRO A C 1
ATOM 652 O O . PRO A 1 81 ? -15.143 21.537 -3.308 1.00 92.56 81 PRO A O 1
ATOM 655 N N . GLY A 1 82 ? -16.259 19.832 -2.354 1.00 92.38 82 GLY A N 1
ATOM 656 C CA . GLY A 1 82 ? -17.482 20.010 -3.139 1.00 92.38 82 GLY A CA 1
ATOM 657 C C . GLY A 1 82 ? -17.355 19.649 -4.624 1.00 92.38 82 GLY A C 1
ATOM 658 O O . GLY A 1 82 ? -18.218 20.046 -5.403 1.00 92.38 82 GLY A O 1
ATOM 659 N N . TYR A 1 83 ? -16.309 18.920 -5.037 1.00 95.00 83 TYR A N 1
ATOM 660 C CA . TYR A 1 83 ? -16.161 18.493 -6.428 1.00 95.00 83 TYR A CA 1
ATOM 661 C C . TYR A 1 83 ? -17.368 17.672 -6.900 1.00 95.00 83 TYR A C 1
ATOM 663 O O . TYR A 1 83 ? -17.674 16.611 -6.352 1.00 95.00 83 TYR A O 1
ATOM 671 N N . ALA A 1 84 ? -18.028 18.156 -7.951 1.00 94.62 84 ALA A N 1
ATOM 672 C CA . ALA A 1 84 ? -19.111 17.449 -8.614 1.00 94.62 84 ALA A CA 1
ATOM 673 C C . ALA A 1 84 ? -18.540 16.566 -9.730 1.00 94.62 84 ALA A C 1
ATOM 675 O O . ALA A 1 84 ? -17.997 17.068 -10.717 1.00 94.62 84 ALA A O 1
ATOM 676 N N . TYR A 1 85 ? -18.670 15.247 -9.581 1.00 95.31 85 TYR A N 1
ATOM 677 C CA . TYR A 1 85 ? -18.265 14.314 -10.628 1.00 95.31 85 TYR A CA 1
ATOM 678 C C . TYR A 1 85 ? -19.188 14.466 -11.847 1.00 95.31 85 TYR A C 1
ATOM 680 O O . TYR A 1 85 ? -20.410 14.439 -11.683 1.00 95.31 85 TYR A O 1
ATOM 688 N N . PRO A 1 86 ? -18.634 14.597 -13.065 1.00 92.56 86 PRO A N 1
ATOM 689 C CA . PRO A 1 86 ? -19.430 14.716 -14.272 1.00 92.56 86 PRO A CA 1
ATOM 690 C C . PRO A 1 86 ? -20.232 13.435 -14.524 1.00 92.56 86 PRO A C 1
ATOM 692 O O . PRO A 1 86 ? -19.817 12.319 -14.178 1.00 92.56 86 PRO A O 1
ATOM 695 N N . GLU A 1 87 ? -21.380 13.605 -15.174 1.00 90.81 87 GLU A N 1
ATOM 696 C CA . GLU A 1 87 ? -22.152 12.488 -15.703 1.00 90.81 87 GLU A CA 1
ATOM 697 C C . GLU A 1 87 ? -21.381 11.758 -16.814 1.00 90.81 87 GLU A C 1
ATOM 699 O O . GLU A 1 87 ? -20.505 12.308 -17.486 1.00 90.81 87 GLU A O 1
ATOM 704 N N . GLY A 1 88 ? -21.721 10.486 -17.023 1.00 89.62 88 GLY A N 1
ATOM 705 C CA . GLY A 1 88 ? -21.125 9.677 -18.080 1.00 89.62 88 GLY A CA 1
ATOM 706 C C . GLY A 1 88 ? -19.705 9.194 -17.774 1.00 89.62 88 GLY A C 1
ATOM 707 O O . GLY A 1 88 ? -19.322 8.953 -16.626 1.00 89.62 88 GLY A O 1
ATOM 708 N N . ARG A 1 89 ? -18.940 8.939 -18.838 1.00 90.12 89 ARG A N 1
ATOM 709 C CA . ARG A 1 89 ? -17.640 8.263 -18.752 1.00 90.12 89 ARG A CA 1
ATOM 710 C C . ARG A 1 89 ? -16.597 9.159 -18.071 1.00 90.12 89 ARG A C 1
ATOM 712 O O . ARG A 1 89 ? -16.502 10.346 -18.375 1.00 90.12 89 ARG A O 1
ATOM 719 N N . TRP A 1 90 ? -15.755 8.555 -17.234 1.00 91.75 90 TRP A N 1
ATOM 720 C CA . TRP A 1 90 ? -14.531 9.152 -16.691 1.00 91.75 90 TRP A CA 1
ATOM 721 C C . TRP A 1 90 ? -13.344 8.763 -17.581 1.00 91.75 90 TRP A C 1
ATOM 723 O O . TRP A 1 90 ? -12.956 7.600 -17.625 1.00 91.75 90 TRP A O 1
ATOM 733 N N . TYR A 1 91 ? -12.848 9.697 -18.393 1.00 90.44 91 TYR A N 1
ATOM 734 C CA . TYR A 1 91 ? -11.821 9.437 -19.414 1.00 90.44 91 TYR A CA 1
ATOM 735 C C . TYR A 1 91 ? -11.058 10.720 -19.761 1.00 90.44 91 TYR A C 1
ATOM 737 O O . TYR A 1 91 ? -11.203 11.733 -19.092 1.00 90.44 91 TYR A O 1
ATOM 745 N N . SER A 1 92 ? -10.259 10.709 -20.827 1.00 89.25 92 SER A N 1
ATOM 746 C CA . SER A 1 92 ? -9.317 11.771 -21.196 1.00 89.25 92 SER A CA 1
ATOM 747 C C . SER A 1 92 ? -9.778 13.224 -21.033 1.00 89.25 92 SER A C 1
ATOM 749 O O . SER A 1 92 ? -8.950 14.051 -20.654 1.00 89.25 92 SER A O 1
ATOM 751 N N . SER A 1 93 ? -11.031 13.566 -21.353 1.00 91.50 93 SER A N 1
ATOM 752 C CA . SER A 1 93 ? -11.568 14.936 -21.251 1.00 91.50 93 SER A CA 1
ATOM 753 C C . SER A 1 93 ? -12.335 15.226 -19.961 1.00 91.50 93 SER A C 1
ATOM 755 O O . SER A 1 93 ? -12.504 16.394 -19.624 1.00 91.50 93 SER A O 1
ATOM 757 N N . THR A 1 94 ? -12.787 14.209 -19.231 1.00 92.94 94 THR A N 1
ATOM 758 C CA . THR A 1 94 ? -13.608 14.363 -18.016 1.00 92.94 94 THR A CA 1
ATOM 759 C C . THR A 1 94 ? -12.854 14.005 -16.739 1.00 92.94 94 THR A C 1
ATOM 761 O O . THR A 1 94 ? -13.192 14.504 -15.672 1.00 92.94 94 THR A O 1
ATOM 764 N N . GLY A 1 95 ? -11.808 13.187 -16.847 1.00 94.94 95 GLY A N 1
ATOM 765 C CA . GLY A 1 95 ? -11.000 12.713 -15.739 1.00 94.94 95 GLY A CA 1
ATOM 766 C C . GLY A 1 95 ? -10.142 13.818 -15.146 1.00 94.94 95 GLY A C 1
ATOM 767 O O . GLY A 1 95 ? -9.294 14.402 -15.830 1.00 94.94 95 GLY A O 1
ATOM 768 N N . TRP A 1 96 ? -10.340 14.077 -13.855 1.00 95.94 96 TRP A N 1
ATOM 769 C CA . TRP A 1 96 ? -9.645 15.138 -13.134 1.00 95.94 96 TRP A CA 1
ATOM 770 C C . TRP A 1 96 ? -8.126 14.981 -13.215 1.00 95.94 96 TRP A C 1
ATOM 772 O O . TRP A 1 96 ? -7.451 15.936 -13.586 1.00 95.94 96 TRP A O 1
ATOM 782 N N . GLY A 1 97 ? -7.590 13.773 -12.993 1.00 93.81 97 GLY A N 1
ATOM 783 C CA . GLY A 1 97 ? -6.146 13.521 -13.048 1.00 93.81 97 GLY A CA 1
ATOM 784 C C . GLY A 1 97 ? -5.514 13.955 -14.369 1.00 93.81 97 GLY A C 1
ATOM 785 O O 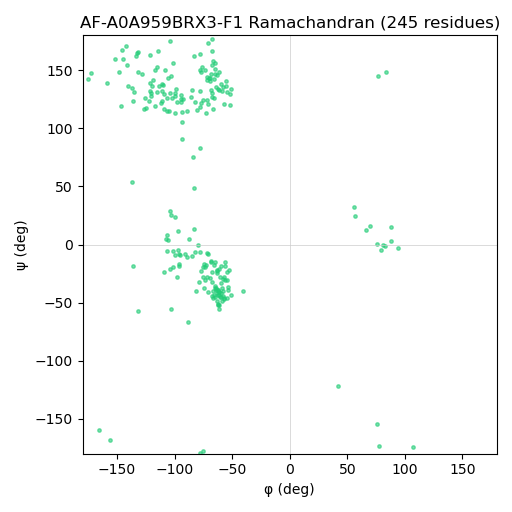. GLY A 1 97 ? -4.519 14.675 -14.378 1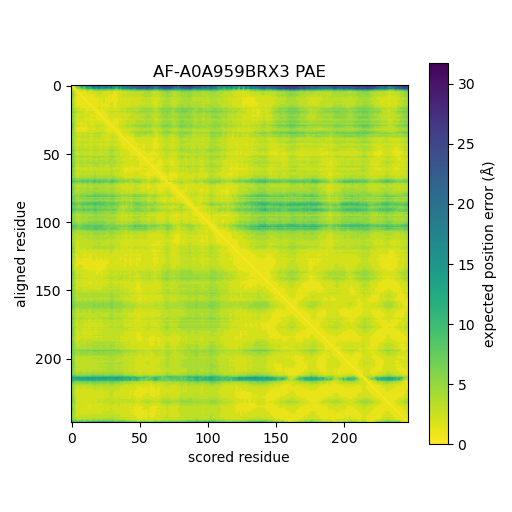.00 93.81 97 GLY A O 1
ATOM 786 N N . ARG A 1 98 ? -6.138 13.609 -15.500 1.00 92.50 98 ARG A N 1
ATOM 787 C CA . ARG A 1 98 ? -5.633 13.976 -16.829 1.00 92.50 98 ARG A CA 1
ATOM 788 C C . ARG A 1 98 ? -5.788 15.463 -17.126 1.00 92.50 98 ARG A C 1
ATOM 790 O O . ARG A 1 98 ? -4.879 16.063 -17.689 1.00 92.50 98 ARG A O 1
ATOM 797 N N . ASN A 1 99 ? -6.912 16.063 -16.744 1.00 94.94 99 ASN A N 1
ATOM 798 C CA . ASN A 1 99 ? -7.135 17.498 -16.917 1.00 94.94 99 ASN A CA 1
ATOM 799 C C . ASN A 1 99 ? -6.209 18.339 -16.028 1.00 94.94 99 ASN A C 1
ATOM 801 O O . ASN A 1 99 ? -5.758 19.397 -16.456 1.00 94.94 99 ASN A O 1
ATOM 805 N N . SER A 1 100 ? -5.848 17.837 -14.844 1.00 94.81 100 SER A N 1
ATOM 806 C CA . SER A 1 100 ? -4.948 18.518 -13.910 1.00 94.81 100 SER A CA 1
ATOM 807 C C . SER A 1 100 ? -3.531 18.733 -14.454 1.00 94.81 100 SER A C 1
ATOM 809 O O . SER A 1 100 ? -2.833 19.627 -13.971 1.00 94.81 100 SER A O 1
ATOM 811 N N . LEU A 1 101 ? -3.129 17.922 -15.443 1.00 92.31 101 LEU A N 1
ATOM 812 C CA . LEU A 1 101 ? -1.813 17.914 -16.091 1.00 92.31 101 LEU A CA 1
ATOM 813 C C . LEU A 1 101 ? -1.776 18.705 -17.407 1.00 92.31 101 LEU A C 1
ATOM 815 O O . LEU A 1 101 ? -0.720 18.805 -18.027 1.00 92.31 101 LEU A O 1
ATOM 819 N N . ARG A 1 102 ? -2.915 19.227 -17.875 1.00 94.19 102 ARG A N 1
ATOM 820 C CA . ARG A 1 102 ? -2.969 20.002 -19.120 1.00 94.19 102 ARG A CA 1
ATOM 821 C C . ARG A 1 102 ? -2.423 21.409 -18.917 1.00 94.19 102 ARG A C 1
ATOM 823 O O . ARG A 1 102 ? -2.527 21.985 -17.833 1.00 94.19 102 ARG A O 1
ATOM 830 N N . GLU A 1 103 ? -1.906 21.976 -20.000 1.00 93.94 103 GLU A N 1
ATOM 831 C CA . GLU A 1 103 ? -1.533 23.386 -20.059 1.00 93.94 103 GLU A CA 1
ATOM 832 C C . GLU A 1 103 ? -2.728 24.277 -19.677 1.00 93.94 103 GLU A C 1
ATOM 834 O O . GLU A 1 103 ? -3.866 24.017 -20.071 1.00 93.94 103 GLU A O 1
ATOM 839 N N . GLY A 1 104 ? -2.473 25.298 -18.855 1.00 92.44 104 GLY A N 1
ATOM 840 C CA . GLY A 1 104 ? -3.504 26.205 -18.341 1.00 92.44 104 GLY A CA 1
ATOM 841 C C . GLY A 1 104 ? -4.306 25.686 -17.138 1.00 92.44 104 GLY A C 1
ATOM 842 O O . GLY A 1 104 ? -5.165 26.407 -16.635 1.00 92.44 104 GLY A O 1
ATOM 843 N N . SER A 1 105 ? -4.037 24.472 -16.640 1.00 93.94 105 SER A N 1
ATOM 844 C CA . SER A 1 105 ? -4.639 23.963 -15.398 1.00 93.94 105 SER A CA 1
ATOM 845 C C . SER A 1 105 ? -4.263 24.831 -14.190 1.00 93.94 105 SER A C 1
ATOM 847 O O . SER A 1 105 ? -3.091 25.119 -13.959 1.00 93.94 105 SER A O 1
ATOM 849 N N . THR A 1 106 ? -5.252 25.184 -13.364 1.00 93.75 106 THR A N 1
ATOM 850 C CA . THR A 1 106 ? -5.060 25.898 -12.086 1.00 93.75 106 THR A CA 1
ATOM 851 C C . THR A 1 106 ? -4.807 24.959 -10.902 1.00 93.75 106 THR A C 1
ATOM 853 O O . THR A 1 106 ? -4.724 25.404 -9.759 1.00 93.75 106 THR A O 1
ATOM 856 N N . THR A 1 107 ? -4.693 23.653 -11.157 1.00 94.88 107 THR A N 1
ATOM 857 C CA . THR A 1 107 ? -4.502 22.641 -10.112 1.00 94.88 107 THR A CA 1
ATOM 858 C C . THR A 1 107 ? -3.125 22.772 -9.461 1.00 94.88 107 THR A C 1
ATOM 860 O O . THR A 1 107 ? -2.105 22.821 -10.159 1.00 94.88 107 THR A O 1
ATOM 863 N N . THR A 1 108 ? -3.070 22.743 -8.128 1.00 94.88 108 THR A N 1
ATOM 864 C CA . THR A 1 108 ? -1.805 22.840 -7.385 1.00 94.88 108 THR A CA 1
ATOM 865 C C . THR A 1 108 ? -1.019 21.524 -7.383 1.00 94.88 108 THR A C 1
ATOM 867 O O . THR A 1 108 ? -1.538 20.446 -7.695 1.00 94.88 108 THR A O 1
ATOM 870 N N . ALA A 1 109 ? 0.266 21.591 -7.027 1.00 92.69 109 ALA A N 1
ATOM 871 C CA . ALA A 1 109 ? 1.100 20.399 -6.890 1.00 92.69 109 ALA A CA 1
ATOM 872 C C . ALA A 1 109 ? 0.619 19.490 -5.746 1.00 92.69 109 ALA A C 1
ATOM 874 O O . ALA A 1 109 ? 0.655 18.268 -5.877 1.00 92.69 109 ALA A O 1
ATOM 875 N N . GLU A 1 110 ? 0.119 20.075 -4.658 1.00 94.12 110 GLU A N 1
ATOM 876 C CA . GLU A 1 110 ? -0.441 19.374 -3.499 1.00 94.12 110 GLU A CA 1
ATOM 877 C C . GLU A 1 110 ? -1.704 18.609 -3.888 1.00 94.12 110 GLU A C 1
ATOM 879 O O . GLU A 1 110 ? -1.828 17.431 -3.571 1.00 94.12 110 GLU A O 1
ATOM 884 N N . GLN A 1 111 ? -2.606 19.234 -4.651 1.00 95.62 111 GLN A N 1
ATOM 885 C CA . GLN A 1 111 ? -3.807 18.560 -5.147 1.00 95.62 111 GLN A CA 1
ATOM 886 C C . GLN A 1 111 ? -3.449 17.371 -6.044 1.00 95.62 111 GLN A C 1
ATOM 888 O O . GLN A 1 111 ? -4.022 16.296 -5.896 1.00 95.62 111 GLN A O 1
ATOM 893 N N . ARG A 1 112 ? -2.469 17.516 -6.947 1.00 94.50 112 ARG A N 1
ATOM 894 C CA . ARG A 1 112 ? -1.993 16.376 -7.751 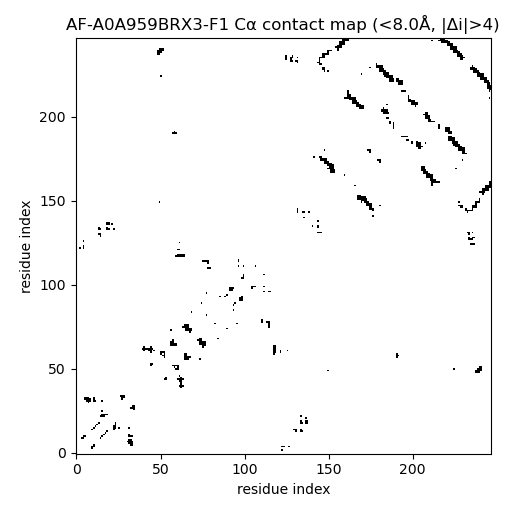1.00 94.50 112 ARG A CA 1
ATOM 895 C C . ARG A 1 112 ? -1.384 15.284 -6.875 1.00 94.50 112 ARG A C 1
ATOM 897 O O . ARG A 1 112 ? -1.671 14.108 -7.084 1.00 94.50 112 ARG A O 1
ATOM 904 N N . ARG A 1 113 ? -0.574 15.659 -5.884 1.00 92.62 113 ARG A N 1
ATOM 905 C CA . ARG A 1 113 ? 0.038 14.710 -4.948 1.00 92.62 113 ARG A CA 1
ATOM 906 C C . ARG A 1 113 ? -1.023 13.902 -4.209 1.00 92.62 113 ARG A C 1
ATOM 908 O O . ARG A 1 113 ? -0.910 12.681 -4.189 1.00 92.62 113 ARG A O 1
ATOM 915 N N . GLU A 1 114 ? -2.047 14.548 -3.659 1.00 94.88 114 GLU A N 1
ATOM 916 C CA . GLU A 1 114 ? -3.133 13.857 -2.956 1.00 94.88 114 GLU A CA 1
ATOM 917 C C . GLU A 1 114 ? -3.985 12.999 -3.899 1.00 94.88 114 GLU A C 1
ATOM 919 O O . GLU A 1 114 ? -4.306 11.864 -3.552 1.00 94.88 114 GLU A O 1
ATOM 924 N N . TYR A 1 115 ? -4.283 13.478 -5.111 1.00 95.69 115 TYR A N 1
ATOM 925 C CA . TYR A 1 115 ? -5.049 12.711 -6.102 1.00 95.69 115 TYR A CA 1
ATOM 926 C C . TYR A 1 115 ? -4.357 11.395 -6.478 1.00 95.69 115 TYR A C 1
ATOM 928 O O . TYR A 1 115 ? -4.998 10.350 -6.521 1.00 95.69 115 TYR A O 1
ATOM 936 N N . PHE A 1 116 ? -3.042 11.423 -6.718 1.00 93.31 116 PHE A N 1
ATOM 937 C CA . PHE A 1 116 ? -2.289 10.226 -7.109 1.00 93.31 116 PHE A CA 1
ATOM 938 C C . PHE A 1 116 ? -1.833 9.368 -5.912 1.00 93.31 116 PHE A C 1
ATOM 940 O O . PHE A 1 116 ? -1.356 8.247 -6.109 1.00 93.31 116 PHE A O 1
ATOM 947 N N . LYS A 1 117 ? -1.973 9.859 -4.670 1.00 94.44 117 LYS A N 1
ATOM 948 C CA . LYS A 1 117 ? -1.531 9.181 -3.432 1.00 94.44 117 LYS A CA 1
ATOM 949 C C . LYS A 1 117 ? -2.056 7.766 -3.256 1.00 94.44 117 LYS A C 1
ATOM 951 O O . LYS A 1 117 ? -1.271 6.930 -2.807 1.00 94.44 117 LYS A O 1
ATOM 956 N N . PRO A 1 118 ? -3.314 7.444 -3.608 1.00 95.06 118 PRO A N 1
ATOM 957 C CA . PRO A 1 118 ? -3.797 6.073 -3.526 1.00 95.06 118 PRO A CA 1
ATOM 958 C C . PRO A 1 118 ? -2.939 5.049 -4.274 1.00 95.06 118 PRO A C 1
ATOM 960 O O . PRO A 1 118 ? -2.977 3.884 -3.896 1.00 95.06 118 PRO A O 1
ATOM 963 N N . MET A 1 119 ? -2.175 5.474 -5.286 1.00 92.00 119 MET A N 1
ATOM 964 C CA . MET A 1 119 ? -1.253 4.622 -6.034 1.00 92.00 119 MET A CA 1
ATOM 965 C C . MET A 1 119 ? 0.209 4.838 -5.634 1.00 92.00 119 MET A C 1
ATOM 967 O O . MET A 1 119 ? 0.868 3.880 -5.243 1.00 92.00 119 MET A O 1
ATOM 971 N N . TRP A 1 120 ? 0.732 6.075 -5.694 1.00 91.25 120 TRP A N 1
ATOM 972 C CA . TRP A 1 120 ? 2.184 6.293 -5.536 1.00 91.25 120 TRP A CA 1
ATOM 973 C C . TRP A 1 120 ? 2.710 5.948 -4.141 1.00 91.25 120 TRP A C 1
ATOM 975 O O . TRP A 1 120 ? 3.908 5.749 -3.963 1.00 91.25 120 TRP A O 1
ATOM 985 N N . ARG A 1 121 ? 1.828 5.852 -3.138 1.00 93.50 121 ARG A N 1
ATOM 986 C CA . ARG A 1 121 ? 2.214 5.430 -1.788 1.00 93.50 121 ARG A CA 1
ATOM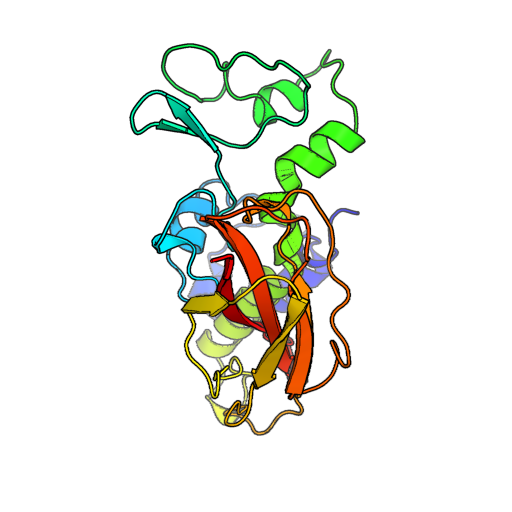 987 C C . ARG A 1 121 ? 2.720 3.985 -1.711 1.00 93.50 121 ARG A C 1
ATOM 989 O O . ARG A 1 121 ? 3.264 3.627 -0.680 1.00 93.50 121 ARG A O 1
ATOM 996 N N . TRP A 1 122 ? 2.485 3.187 -2.752 1.00 95.94 122 TRP A N 1
ATOM 997 C CA . TRP A 1 122 ? 2.893 1.784 -2.845 1.00 95.94 122 TRP A CA 1
ATOM 998 C C . TRP A 1 122 ? 4.055 1.570 -3.815 1.00 95.94 122 TRP A C 1
ATOM 1000 O O . TRP A 1 122 ? 4.381 0.428 -4.117 1.00 95.94 122 TRP A O 1
ATOM 1010 N N . THR A 1 123 ? 4.621 2.642 -4.380 1.00 94.56 123 THR A N 1
ATOM 1011 C CA . THR A 1 123 ? 5.598 2.551 -5.472 1.00 94.56 123 THR A CA 1
ATOM 1012 C C . THR A 1 123 ? 6.827 1.728 -5.101 1.00 94.56 123 THR A C 1
ATOM 1014 O O . THR A 1 123 ? 7.308 0.979 -5.939 1.00 94.56 123 THR A O 1
ATOM 1017 N N . ASP A 1 124 ? 7.331 1.868 -3.879 1.00 95.12 124 ASP A N 1
ATOM 1018 C CA . ASP A 1 124 ? 8.478 1.110 -3.375 1.00 95.12 124 ASP A CA 1
ATOM 1019 C C . ASP A 1 124 ? 8.199 -0.396 -3.361 1.00 95.12 124 ASP A C 1
ATOM 1021 O O . ASP A 1 124 ? 8.905 -1.161 -4.014 1.00 95.12 124 ASP A O 1
ATOM 1025 N N . ALA A 1 125 ? 7.118 -0.811 -2.701 1.00 97.44 125 ALA A N 1
ATOM 1026 C CA . ALA A 1 125 ? 6.709 -2.206 -2.628 1.00 97.44 125 ALA A CA 1
ATOM 1027 C C . ALA A 1 125 ? 6.400 -2.779 -4.020 1.00 97.44 125 ALA A C 1
ATOM 1029 O O . ALA A 1 125 ? 6.789 -3.901 -4.326 1.00 97.44 125 ALA A O 1
ATOM 1030 N N . LEU A 1 126 ? 5.736 -1.997 -4.876 1.00 96.25 126 LEU A N 1
ATOM 1031 C CA . LEU A 1 126 ? 5.404 -2.375 -6.248 1.00 96.25 126 LEU A CA 1
ATOM 1032 C C . LEU A 1 126 ? 6.642 -2.609 -7.110 1.00 96.25 126 LEU A C 1
ATOM 1034 O O . LEU A 1 126 ? 6.727 -3.617 -7.808 1.00 96.25 126 LEU A O 1
ATOM 1038 N N . GLN A 1 127 ? 7.584 -1.669 -7.077 1.00 96.69 127 GLN A N 1
ATOM 1039 C CA . GLN A 1 127 ? 8.760 -1.723 -7.935 1.00 96.69 127 GLN A CA 1
ATOM 1040 C C . GLN A 1 127 ? 9.751 -2.774 -7.453 1.00 96.69 127 GLN A C 1
ATOM 1042 O O . GLN A 1 127 ? 10.289 -3.512 -8.274 1.00 96.69 127 GLN A O 1
ATOM 1047 N N . ASN A 1 128 ? 9.916 -2.936 -6.140 1.00 98.19 128 ASN A N 1
ATOM 1048 C CA . ASN A 1 128 ? 10.702 -4.041 -5.606 1.00 98.19 128 ASN A CA 1
ATOM 1049 C C . ASN A 1 128 ? 10.069 -5.406 -5.930 1.00 98.19 128 ASN A C 1
ATOM 1051 O O . ASN A 1 128 ? 10.793 -6.328 -6.295 1.00 98.19 128 ASN A O 1
ATOM 1055 N N . ASP A 1 129 ? 8.736 -5.542 -5.872 1.00 98.50 129 ASP A N 1
ATOM 1056 C CA . ASP A 1 129 ? 8.048 -6.782 -6.273 1.00 98.50 129 ASP A CA 1
ATOM 1057 C C . ASP A 1 129 ? 8.271 -7.098 -7.754 1.00 98.50 129 ASP A C 1
ATOM 1059 O O . ASP A 1 129 ? 8.501 -8.254 -8.111 1.00 98.50 129 ASP A O 1
ATOM 1063 N N . PHE A 1 130 ? 8.262 -6.082 -8.621 1.00 98.00 130 PHE A N 1
ATOM 1064 C CA . PHE A 1 130 ? 8.566 -6.279 -10.035 1.00 98.00 130 PHE A CA 1
ATOM 1065 C C . PHE A 1 130 ? 10.033 -6.671 -10.258 1.00 98.00 130 PHE A C 1
ATOM 1067 O O . PHE A 1 130 ? 10.297 -7.629 -10.981 1.00 98.00 130 PHE A O 1
ATOM 1074 N N . ALA A 1 131 ? 10.970 -5.999 -9.592 1.00 98.38 131 ALA A N 1
ATOM 1075 C CA . ALA A 1 131 ? 12.396 -6.305 -9.670 1.00 98.38 131 ALA A CA 1
ATOM 1076 C C . ALA A 1 131 ? 12.719 -7.734 -9.196 1.00 98.38 131 ALA A C 1
ATOM 1078 O O . ALA A 1 131 ? 13.402 -8.472 -9.901 1.00 98.38 131 ALA A O 1
ATOM 1079 N N . ALA A 1 132 ? 12.151 -8.189 -8.073 1.00 98.62 132 ALA A N 1
ATOM 1080 C CA . ALA A 1 132 ? 12.330 -9.574 -7.629 1.00 98.62 132 ALA A CA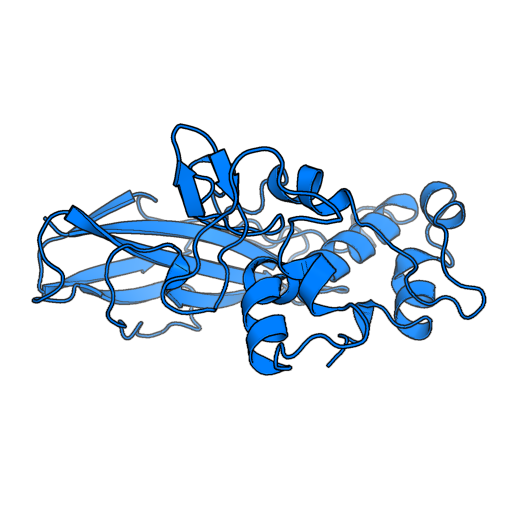 1
ATOM 1081 C C . ALA A 1 132 ? 11.759 -10.581 -8.640 1.00 98.62 132 ALA A C 1
ATOM 1083 O O . ALA A 1 132 ? 12.369 -11.603 -8.932 1.00 98.62 132 ALA A O 1
ATOM 1084 N N . ARG A 1 133 ? 10.608 -10.285 -9.254 1.00 98.38 133 ARG A N 1
ATOM 1085 C CA . ARG A 1 133 ? 10.041 -11.153 -10.302 1.00 98.38 133 ARG A CA 1
ATOM 1086 C C . ARG A 1 133 ? 10.853 -11.143 -11.595 1.00 98.38 133 ARG A C 1
ATOM 1088 O O . ARG A 1 133 ? 10.822 -12.136 -12.323 1.00 98.38 133 ARG A O 1
ATOM 1095 N N . ALA A 1 134 ? 11.544 -10.047 -11.897 1.00 98.50 134 ALA A N 1
ATOM 1096 C CA . ALA A 1 134 ? 12.499 -9.986 -12.995 1.00 98.50 134 ALA A CA 1
ATOM 1097 C C . ALA A 1 134 ? 13.690 -10.918 -12.711 1.00 98.50 134 ALA A C 1
ATOM 1099 O O . ALA A 1 134 ? 14.032 -11.734 -13.566 1.00 98.50 134 ALA A O 1
ATOM 1100 N N . ASP A 1 135 ? 14.200 -10.914 -11.476 1.00 98.56 135 ASP A N 1
ATOM 1101 C CA . ASP A 1 135 ? 15.214 -11.866 -11.011 1.00 98.56 135 ASP A CA 1
ATOM 1102 C C . ASP A 1 135 ? 14.743 -13.326 -11.139 1.00 98.56 135 ASP A C 1
ATOM 1104 O O . ASP A 1 135 ? 15.468 -14.167 -11.674 1.00 98.56 135 ASP A O 1
ATOM 1108 N N . TRP A 1 136 ? 13.500 -13.638 -10.749 1.00 98.25 136 TRP A N 1
ATOM 1109 C CA . TRP A 1 136 ? 12.929 -14.994 -10.863 1.00 98.25 136 TRP A CA 1
ATOM 1110 C C . TRP A 1 136 ? 12.888 -15.526 -12.302 1.00 98.25 136 TRP A C 1
ATOM 1112 O O . TRP A 1 136 ? 12.752 -16.730 -12.517 1.00 98.25 136 TRP A O 1
ATOM 1122 N N . CYS A 1 137 ? 12.982 -14.652 -13.309 1.00 97.75 137 CYS A N 1
ATOM 1123 C CA . CYS A 1 137 ? 13.017 -15.075 -14.707 1.00 97.75 137 CYS A CA 1
ATOM 1124 C C . CYS A 1 137 ? 14.353 -15.726 -15.102 1.00 97.75 137 CYS A C 1
ATOM 1126 O O . CYS A 1 137 ? 14.414 -16.372 -16.151 1.00 97.75 137 CYS A O 1
ATOM 1128 N N . VAL A 1 138 ? 15.418 -15.529 -14.316 1.00 97.81 138 VAL A N 1
ATOM 1129 C CA . VAL A 1 138 ? 16.784 -15.963 -14.659 1.00 97.81 138 VAL A CA 1
ATOM 1130 C C . VAL A 1 138 ? 17.554 -16.621 -13.514 1.00 97.81 138 VAL A C 1
ATOM 1132 O O . VAL A 1 138 ? 18.533 -17.312 -13.793 1.00 97.81 138 VAL A O 1
ATOM 1135 N N . LYS A 1 139 ? 17.131 -16.430 -12.263 1.00 98.19 139 LYS A N 1
ATOM 1136 C CA . LYS A 1 139 ? 17.769 -16.971 -11.055 1.00 98.19 139 LYS A CA 1
ATOM 1137 C C . LYS A 1 139 ? 17.031 -18.202 -10.521 1.00 98.19 139 LYS A C 1
ATOM 1139 O O . LYS A 1 139 ? 15.840 -18.379 -10.792 1.00 98.19 139 LYS A O 1
ATOM 1144 N N . SER A 1 140 ? 17.727 -19.057 -9.764 1.00 98.31 140 SER A N 1
ATOM 1145 C CA . SER A 1 140 ? 17.055 -20.099 -8.975 1.00 98.31 140 SER A CA 1
ATOM 1146 C C . SER A 1 140 ? 16.296 -19.492 -7.789 1.00 98.31 140 SER A C 1
ATOM 1148 O O . SER A 1 140 ? 16.407 -18.298 -7.511 1.00 98.31 140 SER A O 1
ATOM 1150 N N . TYR A 1 141 ? 15.533 -20.324 -7.076 1.00 98.25 141 TYR A N 1
ATOM 1151 C CA . TYR A 1 141 ? 14.856 -19.905 -5.849 1.00 98.25 141 TYR A CA 1
ATOM 1152 C C . TYR A 1 141 ? 15.874 -19.362 -4.829 1.00 98.25 141 TYR A C 1
ATOM 1154 O O . TYR A 1 141 ? 15.729 -18.273 -4.306 1.00 98.25 141 TYR A O 1
ATOM 1162 N N . GLU A 1 142 ? 16.974 -20.071 -4.610 1.00 98.00 142 GLU A N 1
ATOM 1163 C CA . GLU A 1 142 ? 17.989 -19.714 -3.611 1.00 98.00 142 GLU A CA 1
ATOM 1164 C C . GLU A 1 142 ? 18.775 -18.435 -3.950 1.00 98.00 142 GLU A C 1
ATOM 1166 O O . GLU A 1 142 ? 19.489 -17.902 -3.103 1.00 98.00 142 GLU A O 1
ATOM 1171 N N . GLU A 1 143 ? 18.690 -17.960 -5.193 1.00 98.12 143 GLU A N 1
ATOM 1172 C CA . GLU A 1 143 ? 19.429 -16.800 -5.697 1.00 98.12 143 GLU A CA 1
ATOM 1173 C C . GLU A 1 143 ? 18.570 -15.525 -5.775 1.00 98.12 143 GLU A C 1
ATOM 1175 O O . GLU A 1 143 ? 19.097 -14.454 -6.100 1.00 98.12 143 GLU A O 1
ATOM 1180 N N . ALA A 1 144 ? 17.265 -15.613 -5.500 1.00 98.38 144 ALA A N 1
ATOM 1181 C CA . ALA A 1 144 ? 16.338 -14.490 -5.578 1.00 98.38 144 ALA A CA 1
ATOM 1182 C C . ALA A 1 144 ? 15.466 -14.369 -4.326 1.00 98.38 144 ALA A C 1
ATOM 1184 O O . ALA A 1 144 ? 15.115 -15.364 -3.706 1.00 98.38 144 ALA A O 1
ATOM 1185 N N . ASN A 1 145 ? 15.090 -13.137 -3.984 1.00 98.81 145 ASN A N 1
ATOM 1186 C CA . ASN A 1 145 ? 14.261 -12.868 -2.812 1.00 98.81 145 ASN A CA 1
ATOM 1187 C C . ASN A 1 145 ? 12.775 -13.204 -3.052 1.00 98.81 145 ASN A C 1
ATOM 1189 O O . ASN A 1 145 ? 12.261 -13.014 -4.164 1.00 98.81 145 ASN A O 1
ATOM 1193 N N . HIS A 1 146 ? 12.066 -13.618 -2.004 1.00 98.81 146 HIS A N 1
ATOM 1194 C CA . HIS A 1 146 ? 10.645 -13.941 -1.984 1.00 98.81 146 HIS A CA 1
ATOM 1195 C C . HIS A 1 146 ? 9.913 -13.209 -0.858 1.00 98.81 146 HIS A C 1
ATOM 1197 O O . HIS A 1 146 ? 10.442 -12.958 0.212 1.00 98.81 146 HIS A O 1
ATOM 1203 N N . PRO A 1 147 ? 8.643 -12.842 -1.086 1.00 98.44 147 PRO A N 1
ATOM 1204 C CA . PRO A 1 147 ? 7.929 -11.988 -0.155 1.00 98.44 147 PRO A CA 1
ATOM 1205 C C . PRO A 1 147 ? 7.630 -12.687 1.181 1.00 98.44 147 PRO A C 1
ATOM 1207 O O . PRO A 1 147 ? 7.228 -13.858 1.175 1.00 98.44 147 PRO A O 1
ATOM 1210 N N . PRO A 1 148 ? 7.632 -11.945 2.303 1.00 98.69 148 PRO A N 1
ATOM 1211 C CA . PRO A 1 148 ? 7.289 -12.505 3.601 1.00 98.69 148 PRO A CA 1
ATOM 1212 C C . PRO A 1 148 ? 5.826 -12.965 3.664 1.00 98.69 148 PRO A C 1
ATOM 1214 O O . PRO A 1 148 ? 4.914 -12.357 3.092 1.00 98.69 148 PRO A O 1
ATOM 1217 N N . ALA A 1 149 ? 5.567 -14.029 4.420 1.00 98.62 149 ALA A N 1
ATOM 1218 C CA . ALA A 1 149 ? 4.238 -14.584 4.649 1.00 98.62 149 ALA A CA 1
ATOM 1219 C C . ALA A 1 149 ? 3.615 -13.997 5.927 1.00 98.62 149 ALA A C 1
ATOM 1221 O O . ALA A 1 149 ? 3.788 -14.528 7.021 1.00 98.62 149 ALA A O 1
ATOM 1222 N N . VAL A 1 150 ? 2.872 -12.893 5.790 1.00 98.81 150 VAL A N 1
ATOM 1223 C CA . VAL A 1 150 ? 2.254 -12.190 6.932 1.00 98.81 150 VAL A CA 1
ATOM 1224 C C . VAL A 1 150 ? 1.027 -12.924 7.461 1.00 98.81 150 VAL A C 1
ATOM 1226 O O . VAL A 1 150 ? 0.054 -13.141 6.730 1.00 98.81 150 VAL A O 1
ATOM 1229 N N . VAL A 1 151 ? 1.048 -13.237 8.754 1.00 98.56 151 VAL A N 1
ATOM 1230 C CA . VAL A 1 151 ? -0.018 -13.924 9.496 1.00 98.56 151 VAL A CA 1
ATOM 1231 C C . VAL A 1 151 ? -0.560 -12.999 10.583 1.00 98.56 151 VAL A C 1
ATOM 1233 O O . VAL A 1 151 ? 0.156 -12.140 11.080 1.00 98.56 151 VAL A O 1
ATOM 1236 N N . LEU A 1 152 ? -1.841 -13.155 10.926 1.00 98.75 152 LEU A N 1
ATOM 1237 C CA . LEU A 1 152 ? -2.449 -12.532 12.101 1.00 98.75 152 LEU A CA 1
ATOM 1238 C C . LEU A 1 152 ? -2.880 -13.628 13.075 1.00 98.75 152 LEU A C 1
ATOM 1240 O O . LEU A 1 152 ? -3.590 -14.549 12.668 1.00 98.75 152 LEU A O 1
ATOM 1244 N N . GLU A 1 153 ? -2.527 -13.501 14.352 1.00 98.31 153 GLU A N 1
ATOM 1245 C CA . GLU A 1 153 ? -2.946 -14.430 15.419 1.00 98.31 153 GLU A CA 1
ATOM 1246 C C . GLU A 1 153 ? -4.350 -14.105 15.973 1.00 98.31 153 GLU A C 1
ATOM 1248 O O . GLU A 1 153 ? -4.786 -14.590 17.013 1.00 98.31 153 GLU A O 1
ATOM 1253 N N . HIS A 1 154 ? -5.093 -13.254 15.273 1.00 98.50 154 HIS A N 1
ATOM 1254 C CA . HIS A 1 154 ? -6.457 -12.871 15.605 1.00 98.50 154 HIS A CA 1
ATOM 1255 C C . HIS A 1 154 ? -7.293 -12.728 14.331 1.00 98.50 154 HIS A C 1
ATOM 1257 O O . HIS A 1 154 ? -6.793 -12.755 13.202 1.00 98.50 154 HIS A O 1
ATOM 1263 N N . ALA A 1 155 ? -8.605 -12.560 14.496 1.00 98.44 155 ALA A N 1
ATOM 1264 C CA . ALA A 1 155 ? -9.498 -12.371 13.363 1.00 98.44 155 ALA A CA 1
ATOM 1265 C C . ALA A 1 155 ? -9.174 -11.077 12.594 1.00 98.44 155 ALA A C 1
ATOM 1267 O O . ALA A 1 155 ? -8.805 -10.051 13.170 1.00 98.44 155 ALA A O 1
ATOM 1268 N N . LYS A 1 156 ? -9.369 -11.114 11.270 1.00 98.44 156 LYS A N 1
ATOM 1269 C CA . LYS A 1 156 ? -9.188 -9.945 10.389 1.00 98.44 156 LYS A CA 1
ATOM 1270 C C . LYS A 1 156 ? -10.307 -8.912 10.521 1.00 98.44 156 LYS A C 1
ATOM 1272 O O . LYS A 1 156 ? -10.140 -7.781 10.079 1.00 98.44 156 LYS A O 1
ATOM 1277 N N . ASN A 1 157 ? -11.455 -9.312 11.062 1.00 98.69 157 ASN A N 1
ATOM 1278 C CA . ASN A 1 157 ? -12.584 -8.437 11.351 1.00 98.69 157 ASN A CA 1
ATOM 1279 C C . ASN A 1 157 ? -12.878 -8.551 12.846 1.00 98.69 157 ASN A C 1
ATOM 1281 O O . ASN A 1 157 ? -13.091 -9.661 13.336 1.00 98.69 157 ASN A O 1
ATOM 1285 N N . LEU A 1 158 ? -12.860 -7.426 13.551 1.00 98.56 158 LEU A N 1
ATOM 1286 C CA . LEU A 1 158 ? -13.052 -7.352 14.995 1.00 98.56 158 LEU A CA 1
ATOM 1287 C C . LEU A 1 158 ? -14.257 -6.464 15.297 1.00 98.56 158 LEU A C 1
ATOM 1289 O O . LEU A 1 158 ? -14.409 -5.412 14.682 1.00 98.56 158 LEU A O 1
ATOM 1293 N N . GLN A 1 159 ? -15.079 -6.872 16.260 1.00 98.19 159 GLN A N 1
ATOM 1294 C CA . GLN A 1 159 ? -16.100 -6.022 16.870 1.00 98.19 159 GLN A CA 1
ATOM 1295 C C . GLN A 1 159 ? -15.622 -5.641 18.263 1.00 98.19 159 GLN A C 1
ATOM 1297 O O . GLN A 1 159 ? -15.203 -6.506 19.035 1.00 98.19 159 GLN A O 1
ATOM 1302 N N . VAL A 1 160 ? -15.585 -4.340 18.543 1.00 97.88 160 VAL A N 1
ATOM 1303 C CA . VAL A 1 160 ? -14.910 -3.811 19.726 1.00 97.88 160 VAL A CA 1
ATOM 1304 C C . VAL A 1 160 ? -15.758 -2.732 20.379 1.00 97.88 160 VAL A C 1
ATOM 1306 O O . VAL A 1 160 ? -16.269 -1.824 19.726 1.00 97.88 160 VAL A O 1
ATOM 1309 N N . ARG A 1 161 ? -15.877 -2.804 21.706 1.00 97.44 161 ARG A N 1
ATOM 1310 C CA . ARG A 1 161 ? -16.548 -1.764 22.491 1.00 97.44 161 ARG A CA 1
ATOM 1311 C C . ARG A 1 161 ? -15.704 -0.490 22.548 1.00 97.44 161 ARG A C 1
ATOM 1313 O O . ARG A 1 161 ? -14.484 -0.587 22.704 1.00 97.44 161 ARG A O 1
ATOM 1320 N N . PRO A 1 162 ? -16.326 0.698 22.527 1.00 97.06 162 PRO A N 1
ATOM 1321 C CA . PRO A 1 162 ? -15.616 1.949 22.773 1.00 97.06 162 PRO A CA 1
ATOM 1322 C C . PRO A 1 162 ? -14.778 1.885 24.062 1.00 97.06 162 PRO A C 1
ATOM 1324 O O . PRO A 1 162 ? -15.251 1.411 25.097 1.00 97.06 162 PRO A O 1
ATOM 1327 N N . GLY A 1 163 ? -13.526 2.345 24.003 1.00 97.06 163 GLY A N 1
ATOM 1328 C CA . GLY A 1 163 ? -12.592 2.346 25.133 1.00 97.06 163 GLY A CA 1
ATOM 1329 C C . GLY A 1 163 ? -11.911 1.006 25.444 1.00 97.06 163 GLY A C 1
ATOM 1330 O O . GLY A 1 163 ? -11.042 0.974 26.314 1.00 97.06 163 GLY A O 1
ATOM 1331 N N . ALA A 1 164 ? -12.260 -0.091 24.764 1.00 98.00 164 ALA A N 1
ATOM 1332 C CA . ALA A 1 164 ? -11.569 -1.367 24.940 1.00 98.00 164 ALA A CA 1
ATOM 1333 C C . ALA A 1 164 ? -10.179 -1.357 24.279 1.00 98.00 164 ALA A C 1
ATOM 1335 O O . ALA A 1 164 ? -9.961 -0.692 23.265 1.00 98.00 164 ALA A O 1
ATOM 1336 N N . THR A 1 165 ? -9.240 -2.122 24.837 1.00 98.44 165 THR A N 1
ATOM 1337 C CA . THR A 1 165 ? -7.947 -2.382 24.190 1.00 98.44 165 THR A CA 1
ATOM 1338 C C . THR A 1 165 ? -8.116 -3.435 23.101 1.00 98.44 165 THR A C 1
ATOM 1340 O O . THR A 1 165 ? -8.729 -4.478 23.326 1.00 98.44 165 THR A O 1
ATOM 1343 N N . VAL A 1 166 ? -7.560 -3.149 21.928 1.00 98.69 166 VAL A N 1
ATOM 1344 C CA . VAL A 1 166 ? -7.447 -4.066 20.798 1.00 98.69 166 VAL A CA 1
ATOM 1345 C C . VAL A 1 166 ? -6.007 -4.540 20.721 1.00 98.69 166 VAL A C 1
ATOM 1347 O O . VAL A 1 166 ? -5.110 -3.736 20.465 1.00 98.69 166 VAL A O 1
ATOM 1350 N N . GLU A 1 167 ? -5.808 -5.835 20.936 1.00 98.69 167 GLU A N 1
ATOM 1351 C CA . GLU A 1 167 ? -4.521 -6.500 20.745 1.00 98.69 167 GLU A CA 1
ATOM 1352 C C . GLU A 1 167 ? -4.363 -6.898 19.274 1.00 98.69 167 GLU A C 1
ATOM 1354 O O . GLU A 1 167 ? -5.285 -7.444 18.660 1.00 98.69 167 GLU A O 1
ATOM 1359 N N . LEU A 1 168 ? -3.196 -6.604 18.711 1.00 98.88 168 LEU A N 1
ATOM 1360 C CA . LEU A 1 168 ? -2.804 -6.918 17.345 1.00 98.88 168 LEU A CA 1
ATOM 1361 C C . LEU A 1 168 ? -1.552 -7.792 17.406 1.00 98.88 168 LEU A C 1
ATOM 1363 O O . LEU A 1 168 ? -0.575 -7.427 18.051 1.00 98.88 168 LEU A O 1
ATOM 1367 N N . SER A 1 169 ? -1.573 -8.935 16.732 1.00 98.75 169 SER A N 1
ATOM 1368 C CA . SER A 1 169 ? -0.469 -9.898 16.755 1.00 98.75 169 SER A CA 1
ATOM 1369 C C . SER A 1 169 ? -0.207 -10.395 15.346 1.00 98.75 169 SER A C 1
ATOM 1371 O O . SER A 1 169 ? -1.114 -10.915 14.687 1.00 98.75 169 SER A O 1
ATOM 1373 N N . ALA A 1 170 ? 1.037 -10.227 14.898 1.00 98.81 170 ALA A N 1
ATOM 1374 C CA . ALA A 1 170 ? 1.553 -10.824 13.672 1.00 98.81 170 ALA A CA 1
ATOM 1375 C C . ALA A 1 170 ? 2.377 -12.093 13.951 1.00 98.81 170 ALA A C 1
ATOM 1377 O O . ALA A 1 170 ? 3.241 -12.469 13.146 1.00 98.81 170 ALA A O 1
ATOM 1378 N N . GLN A 1 171 ? 2.141 -12.750 15.094 1.00 98.56 171 GLN A N 1
ATOM 1379 C CA . GLN A 1 171 ? 2.773 -14.026 15.410 1.00 98.56 171 GLN A CA 1
ATOM 1380 C C . GLN A 1 171 ? 2.513 -15.066 14.317 1.00 98.56 171 GLN A C 1
ATOM 1382 O O . GLN A 1 171 ? 1.433 -15.147 13.730 1.00 98.56 171 GLN A O 1
ATOM 1387 N N . GLY A 1 172 ? 3.547 -15.855 14.025 1.00 98.19 172 GLY A N 1
ATOM 1388 C CA . GLY A 1 172 ? 3.548 -16.816 12.921 1.00 98.19 172 GLY A CA 1
ATOM 1389 C C . GLY A 1 172 ? 3.896 -16.222 11.552 1.00 98.19 172 GLY A C 1
ATOM 1390 O O . GLY A 1 172 ? 3.972 -16.978 10.588 1.00 98.19 172 GLY A O 1
ATOM 1391 N N . THR A 1 173 ? 4.134 -14.909 11.453 1.00 98.75 173 THR A N 1
ATOM 1392 C CA . THR A 1 173 ? 4.732 -14.316 10.249 1.00 98.75 173 THR A CA 1
ATOM 1393 C C . THR A 1 173 ? 6.149 -14.853 10.052 1.00 98.75 173 THR A C 1
ATOM 1395 O O . THR A 1 173 ? 6.929 -14.918 11.003 1.00 98.75 173 THR A O 1
ATOM 1398 N N . SER A 1 174 ? 6.485 -15.215 8.816 1.00 98.69 174 SER A N 1
ATOM 1399 C CA . SER A 1 174 ? 7.785 -15.786 8.464 1.00 98.69 174 SER A CA 1
ATOM 1400 C C . SER A 1 174 ? 8.281 -15.274 7.121 1.00 98.69 174 SER A C 1
ATOM 1402 O O . SER A 1 174 ? 7.480 -14.958 6.242 1.00 98.69 174 SER A O 1
ATOM 1404 N N . ASP A 1 175 ? 9.595 -15.282 6.952 1.00 98.81 175 ASP A N 1
ATOM 1405 C CA . ASP A 1 175 ? 10.246 -15.108 5.664 1.00 98.81 175 ASP A CA 1
ATOM 1406 C C . ASP A 1 175 ? 10.659 -16.478 5.100 1.00 98.81 175 ASP A C 1
ATOM 1408 O O . ASP A 1 175 ? 11.217 -17.283 5.856 1.00 98.81 175 ASP A O 1
ATOM 1412 N N . PRO A 1 176 ? 10.345 -16.807 3.837 1.00 98.69 176 PRO A N 1
ATOM 1413 C CA . PRO A 1 176 ? 10.684 -18.111 3.279 1.00 98.69 176 PRO A CA 1
ATOM 1414 C C . PRO A 1 176 ? 12.174 -18.258 2.927 1.00 98.69 176 PRO A C 1
ATOM 1416 O O . PRO A 1 176 ? 12.643 -19.393 2.823 1.00 98.69 176 PRO A O 1
ATOM 1419 N N . ASP A 1 177 ? 12.906 -17.153 2.782 1.00 98.69 177 ASP A N 1
ATOM 1420 C CA . ASP A 1 177 ? 14.346 -17.127 2.509 1.00 98.69 177 ASP A CA 1
ATOM 1421 C C . ASP A 1 177 ? 15.167 -16.981 3.804 1.00 98.69 177 ASP A C 1
ATOM 1423 O O . ASP A 1 177 ? 16.379 -17.199 3.826 1.00 98.69 177 ASP A O 1
ATOM 1427 N N . GLY A 1 178 ? 14.485 -16.717 4.924 1.00 98.19 178 GLY A N 1
ATOM 1428 C CA . GLY A 1 178 ? 15.073 -16.593 6.255 1.00 98.19 178 GLY A CA 1
ATOM 1429 C C . GLY A 1 178 ? 15.544 -15.178 6.582 1.00 98.19 178 GLY A C 1
ATOM 1430 O O . GLY A 1 178 ? 16.290 -15.006 7.550 1.00 98.19 178 GLY A O 1
ATOM 1431 N N . ASP A 1 179 ? 15.112 -14.184 5.803 1.00 98.69 179 ASP A N 1
ATOM 1432 C CA . ASP A 1 179 ? 15.445 -12.783 6.022 1.00 98.69 179 ASP A CA 1
ATOM 1433 C C . ASP A 1 179 ? 14.823 -12.215 7.307 1.00 98.69 179 ASP A C 1
ATOM 1435 O O . ASP A 1 179 ? 13.793 -12.672 7.820 1.00 98.69 179 ASP A O 1
ATOM 1439 N N . GLU A 1 180 ? 15.460 -11.177 7.854 1.00 98.69 180 GLU A N 1
ATOM 1440 C CA . GLU A 1 180 ? 14.911 -10.456 8.997 1.00 98.69 180 GLU A CA 1
ATOM 1441 C C . GLU A 1 180 ? 13.666 -9.662 8.590 1.00 98.69 180 GLU A C 1
ATOM 1443 O O . GLU A 1 180 ? 13.597 -9.057 7.522 1.00 98.69 180 GLU A O 1
ATOM 1448 N N . LEU A 1 181 ? 12.687 -9.595 9.494 1.00 98.88 181 LEU A N 1
ATOM 1449 C CA . LEU A 1 181 ? 11.408 -8.946 9.232 1.00 98.88 181 LEU A CA 1
ATOM 1450 C C . LEU A 1 181 ? 11.251 -7.638 10.000 1.00 98.88 181 LEU A C 1
ATOM 1452 O O . LEU A 1 181 ? 11.381 -7.584 11.227 1.00 98.88 181 LEU A O 1
ATOM 1456 N N . LYS A 1 182 ? 10.883 -6.582 9.276 1.00 98.88 182 LYS A N 1
ATOM 1457 C CA . LYS A 1 182 ? 10.518 -5.275 9.828 1.00 98.88 182 LYS A CA 1
ATOM 1458 C C . LYS A 1 182 ? 9.008 -5.121 9.819 1.00 98.88 182 LYS A C 1
ATOM 1460 O O . LYS A 1 182 ? 8.381 -5.237 8.772 1.00 98.88 182 LYS A O 1
ATOM 1465 N N . TYR A 1 183 ? 8.444 -4.804 10.980 1.00 98.88 183 TYR A N 1
ATOM 1466 C CA . TYR A 1 183 ? 7.006 -4.646 11.175 1.00 98.88 183 TYR A CA 1
ATOM 1467 C C . TYR A 1 183 ? 6.616 -3.177 11.235 1.00 98.88 183 TYR A C 1
ATOM 1469 O O . TYR A 1 183 ? 7.330 -2.345 11.803 1.00 98.88 183 TYR A O 1
ATOM 1477 N N . ARG A 1 184 ? 5.437 -2.874 10.700 1.00 98.81 184 ARG A N 1
ATOM 1478 C CA . ARG A 1 184 ? 4.793 -1.578 10.839 1.00 98.81 184 ARG A CA 1
ATOM 1479 C C . ARG A 1 184 ? 3.279 -1.731 10.888 1.00 98.81 184 ARG A C 1
ATOM 1481 O O . ARG A 1 184 ? 2.644 -2.129 9.919 1.00 98.81 184 ARG A O 1
ATOM 1488 N N . TRP A 1 185 ? 2.691 -1.309 11.993 1.00 98.94 185 TRP A N 1
ATOM 1489 C CA . TRP A 1 185 ? 1.255 -1.195 12.179 1.00 98.94 185 TRP A CA 1
ATOM 1490 C C . TRP A 1 185 ? 0.821 0.248 11.992 1.00 98.94 185 TRP A C 1
ATOM 1492 O O . TRP A 1 185 ? 1.367 1.163 12.611 1.00 98.94 185 TRP A O 1
ATOM 1502 N N . TRP A 1 186 ? -0.167 0.480 11.135 1.00 98.81 186 TRP A N 1
ATOM 1503 C CA . TRP A 1 186 ? -0.647 1.835 10.887 1.00 98.81 186 TRP A CA 1
ATOM 1504 C C . TRP A 1 186 ? -2.137 1.887 10.563 1.00 98.81 186 TRP A C 1
ATOM 1506 O O . TRP A 1 186 ? -2.708 0.974 9.968 1.00 98.81 186 TRP A O 1
ATOM 1516 N N . GLN A 1 187 ? -2.778 2.988 10.960 1.00 98.69 187 GLN A N 1
ATOM 1517 C CA . GLN A 1 187 ? -4.177 3.250 10.644 1.00 98.69 187 GLN A CA 1
ATOM 1518 C C . GLN A 1 187 ? -4.304 3.746 9.199 1.00 98.69 187 GLN A C 1
ATOM 1520 O O . GLN A 1 187 ? -3.834 4.837 8.861 1.00 98.69 187 GLN A O 1
ATOM 1525 N N . TYR A 1 188 ? -5.019 3.003 8.356 1.00 98.06 188 TYR A N 1
ATOM 1526 C CA . TYR A 1 188 ? -5.376 3.447 7.013 1.00 98.06 188 TYR A CA 1
ATOM 1527 C C . TYR A 1 188 ? -6.634 4.316 7.053 1.00 98.06 188 TYR A C 1
ATOM 1529 O O . TYR A 1 188 ? -7.733 3.898 6.691 1.00 98.06 188 TYR A O 1
ATOM 1537 N N . ARG A 1 189 ? -6.449 5.556 7.517 1.00 96.81 189 ARG A N 1
ATOM 1538 C CA . ARG A 1 189 ? -7.527 6.528 7.755 1.00 96.81 189 ARG A CA 1
ATOM 1539 C C . ARG A 1 189 ? -8.448 6.705 6.562 1.00 96.81 189 ARG A C 1
ATOM 1541 O O . ARG A 1 189 ? -9.655 6.725 6.737 1.00 96.81 189 ARG A O 1
ATOM 1548 N N . GLU A 1 190 ? -7.893 6.794 5.354 1.00 95.62 190 GLU A N 1
ATOM 1549 C CA . GLU A 1 190 ? -8.700 7.056 4.162 1.00 95.62 190 GLU A CA 1
ATOM 1550 C C . GLU A 1 190 ? -9.589 5.870 3.726 1.00 95.62 190 GLU A C 1
ATOM 1552 O O . GLU A 1 190 ? -10.386 6.029 2.803 1.00 95.62 190 GLU A O 1
ATOM 1557 N N . ALA A 1 191 ? -9.437 4.694 4.347 1.00 96.62 191 ALA A N 1
ATOM 1558 C CA . ALA A 1 191 ? -10.267 3.508 4.118 1.00 96.62 191 ALA A CA 1
ATOM 1559 C C . ALA A 1 191 ? -11.280 3.249 5.250 1.00 96.62 191 ALA A C 1
ATOM 1561 O O . ALA A 1 191 ? -12.253 2.530 5.041 1.00 96.62 191 ALA A O 1
ATOM 1562 N N . GLY A 1 192 ? -11.041 3.800 6.445 1.00 96.62 192 GLY A N 1
ATOM 1563 C CA . GLY A 1 192 ? -11.968 3.714 7.571 1.00 96.62 192 GLY A CA 1
ATOM 1564 C C . GLY A 1 192 ? -13.062 4.778 7.509 1.00 96.62 192 GLY A C 1
ATOM 1565 O O . GLY A 1 192 ? -12.942 5.785 6.818 1.00 96.62 192 GLY A O 1
ATOM 1566 N N . THR A 1 193 ? -14.134 4.558 8.267 1.00 96.94 193 THR A N 1
ATOM 1567 C CA . THR A 1 193 ? -15.237 5.527 8.410 1.00 96.94 193 THR A CA 1
ATOM 1568 C C . THR A 1 193 ? -15.147 6.346 9.699 1.00 96.94 193 THR A C 1
ATOM 1570 O O . THR A 1 193 ? -15.918 7.293 9.876 1.00 96.94 193 THR A O 1
ATOM 1573 N N . TYR A 1 194 ? -14.234 5.993 10.609 1.00 97.31 194 TYR A N 1
ATOM 1574 C CA . TYR A 1 194 ? -13.863 6.831 11.745 1.00 97.31 194 TYR A CA 1
ATOM 1575 C C . TYR A 1 194 ? -12.930 7.962 11.291 1.00 97.31 194 TYR A C 1
ATOM 1577 O O . TYR A 1 194 ? -11.845 7.707 10.768 1.00 97.31 194 TYR A O 1
ATOM 1585 N N . ASP A 1 195 ? -13.342 9.209 11.520 1.00 93.75 195 ASP A N 1
ATOM 1586 C CA . ASP A 1 195 ? -12.632 10.398 11.028 1.00 93.75 195 ASP A CA 1
ATOM 1587 C C . ASP A 1 195 ? -11.369 10.731 11.846 1.00 93.75 195 ASP A C 1
ATOM 1589 O O . ASP A 1 195 ? -10.440 11.396 11.362 1.00 93.75 195 ASP A O 1
ATOM 1593 N N . GLY A 1 196 ? -11.317 10.257 13.093 1.00 95.94 196 GLY A N 1
ATOM 1594 C CA . GLY A 1 196 ? -10.224 10.524 14.015 1.00 95.94 196 GLY A CA 1
ATOM 1595 C C . GLY A 1 196 ? -8.965 9.695 13.757 1.00 95.94 196 GLY A C 1
ATOM 1596 O O . GLY A 1 196 ? -8.860 8.874 12.838 1.00 95.94 196 GLY A O 1
ATOM 1597 N N . THR A 1 197 ? -7.972 9.936 14.602 1.00 97.19 197 THR A N 1
ATOM 1598 C CA . THR A 1 197 ? -6.715 9.187 14.640 1.00 97.19 197 THR A CA 1
ATOM 1599 C C . THR A 1 197 ? -6.667 8.315 15.880 1.00 97.19 197 THR A C 1
ATOM 1601 O O . THR A 1 197 ? -7.200 8.695 16.921 1.00 97.19 197 THR A O 1
ATOM 1604 N N . ILE A 1 198 ? -5.978 7.186 15.785 1.00 97.94 198 ILE A N 1
ATOM 1605 C CA . ILE A 1 198 ? -5.601 6.376 16.945 1.00 97.94 198 ILE A CA 1
ATOM 1606 C C . ILE A 1 198 ? -4.083 6.353 17.100 1.00 97.94 198 ILE A C 1
ATOM 1608 O O . ILE A 1 198 ? -3.342 6.474 16.124 1.00 97.94 198 ILE A O 1
ATOM 1612 N N . GLU A 1 199 ? -3.633 6.175 18.334 1.00 98.25 199 GLU A N 1
ATOM 1613 C CA . GLU A 1 199 ? -2.243 5.864 18.644 1.00 98.25 199 GLU A CA 1
ATOM 1614 C C . GLU A 1 199 ? -2.097 4.346 18.765 1.00 98.25 199 GLU A C 1
ATOM 1616 O O . GLU A 1 199 ? -2.795 3.715 19.561 1.00 98.25 199 GLU A O 1
ATOM 1621 N N . ILE A 1 200 ? -1.203 3.768 17.964 1.00 98.81 200 ILE A N 1
ATOM 1622 C CA . ILE A 1 200 ? -0.871 2.345 18.024 1.00 98.81 200 ILE A CA 1
ATOM 1623 C C . ILE A 1 200 ? 0.425 2.212 18.820 1.00 98.81 200 ILE A C 1
ATOM 1625 O O . ILE A 1 200 ? 1.483 2.675 18.387 1.00 98.81 200 ILE A O 1
ATOM 1629 N N . ARG A 1 201 ? 0.336 1.594 19.995 1.00 98.81 201 ARG A N 1
ATOM 1630 C CA . ARG A 1 201 ? 1.490 1.261 20.830 1.00 98.81 201 ARG A CA 1
ATOM 1631 C C . ARG A 1 201 ? 2.255 0.116 20.189 1.00 98.81 201 ARG A C 1
ATOM 1633 O O . ARG A 1 201 ? 1.648 -0.783 19.612 1.00 98.81 201 ARG A O 1
ATOM 1640 N N . ASP A 1 202 ? 3.579 0.186 20.276 1.00 98.75 202 ASP A N 1
ATOM 1641 C CA . ASP A 1 202 ? 4.488 -0.812 19.704 1.00 98.75 202 ASP A CA 1
ATOM 1642 C C . ASP A 1 202 ? 4.280 -1.041 18.198 1.00 98.75 202 ASP A C 1
ATOM 1644 O O . ASP A 1 202 ? 4.558 -2.105 17.660 1.00 98.75 202 ASP A O 1
ATOM 1648 N N . ALA A 1 203 ? 3.871 0.009 17.476 1.00 98.69 203 ALA A N 1
ATOM 1649 C CA . ALA A 1 203 ? 3.580 -0.054 16.046 1.00 98.69 203 ALA A CA 1
ATOM 1650 C C . ALA A 1 203 ? 4.736 -0.579 15.170 1.00 98.69 203 ALA A C 1
ATOM 1652 O O . ALA A 1 203 ? 4.495 -0.971 14.038 1.00 98.69 203 ALA A O 1
ATOM 1653 N N . GLY A 1 204 ? 5.981 -0.579 15.654 1.00 98.69 204 GLY A N 1
ATOM 1654 C CA . GLY A 1 204 ? 7.146 -1.136 14.953 1.00 98.69 204 GLY A CA 1
ATOM 1655 C C . GLY A 1 204 ? 7.524 -2.568 15.361 1.00 98.69 204 GLY A C 1
ATOM 1656 O O . GLY A 1 204 ? 8.642 -3.000 15.083 1.00 98.69 204 GLY A O 1
ATOM 1657 N N . LYS A 1 205 ? 6.668 -3.270 16.111 1.00 98.75 205 LYS A N 1
ATOM 1658 C CA . LYS A 1 205 ? 6.910 -4.616 16.650 1.00 98.75 205 LYS A CA 1
ATOM 1659 C C . LYS A 1 205 ? 5.947 -5.633 16.034 1.00 98.75 205 LYS A C 1
ATOM 1661 O O . LYS A 1 205 ? 4.964 -5.266 15.393 1.00 98.75 205 LYS A O 1
ATOM 1666 N N . GLN A 1 206 ? 6.253 -6.916 16.229 1.00 98.69 206 GLN A N 1
ATOM 1667 C CA . GLN A 1 206 ? 5.401 -8.023 15.787 1.00 98.69 206 GLN A CA 1
ATOM 1668 C C . GLN A 1 206 ? 4.008 -7.947 16.423 1.00 98.69 206 GLN A C 1
ATOM 1670 O O . GLN A 1 206 ? 3.006 -8.089 15.723 1.00 98.69 206 GLN A O 1
ATOM 1675 N N . ASP A 1 207 ? 3.968 -7.620 17.714 1.00 98.81 207 ASP A N 1
ATOM 1676 C CA . ASP A 1 207 ? 2.744 -7.433 18.483 1.00 98.81 207 ASP A CA 1
ATOM 1677 C C . ASP A 1 207 ? 2.585 -5.953 18.840 1.00 98.81 207 ASP A C 1
ATOM 1679 O O . ASP A 1 207 ? 3.555 -5.277 19.190 1.00 98.81 207 ASP A O 1
ATOM 1683 N N . ALA A 1 208 ? 1.362 -5.448 18.720 1.00 98.88 208 ALA A N 1
ATOM 1684 C CA . ALA A 1 208 ? 1.003 -4.050 18.907 1.00 98.88 208 ALA A CA 1
ATOM 1685 C C . ALA A 1 208 ? -0.393 -3.942 19.529 1.00 98.88 208 ALA A C 1
ATOM 1687 O O . ALA A 1 208 ? -1.159 -4.901 19.561 1.00 98.88 208 ALA A O 1
ATOM 1688 N N . SER A 1 209 ? -0.768 -2.759 20.003 1.00 98.88 209 SER A N 1
ATOM 1689 C CA . SER A 1 209 ? -2.126 -2.548 20.513 1.00 98.88 209 SER A CA 1
ATOM 1690 C C . SER A 1 209 ? -2.584 -1.109 20.365 1.00 98.88 209 SER A C 1
ATOM 1692 O O . SER A 1 209 ? -1.785 -0.182 20.231 1.00 98.88 209 SER A O 1
ATOM 1694 N N . PHE A 1 210 ? -3.894 -0.896 20.400 1.00 98.75 210 PHE A N 1
ATOM 1695 C CA . PHE A 1 210 ? -4.467 0.440 20.526 1.00 98.75 210 PHE A CA 1
ATOM 1696 C C . PHE A 1 210 ? -5.737 0.403 21.371 1.00 98.75 210 PHE A C 1
ATOM 1698 O O . PHE A 1 210 ? -6.369 -0.637 21.535 1.00 98.75 210 PHE A O 1
ATOM 1705 N N . THR A 1 211 ? -6.132 1.552 21.911 1.00 98.50 211 THR A N 1
ATOM 1706 C CA . THR A 1 211 ? -7.421 1.693 22.594 1.00 98.50 211 THR A CA 1
ATOM 1707 C C . THR A 1 211 ? -8.464 2.186 21.599 1.00 98.50 211 THR A C 1
ATOM 1709 O O . THR A 1 211 ? -8.267 3.219 20.956 1.00 98.50 211 THR A O 1
ATOM 1712 N N . ALA A 1 212 ? -9.576 1.462 21.470 1.00 97.75 212 ALA A N 1
ATOM 1713 C CA . ALA A 1 212 ? -10.693 1.868 20.630 1.00 97.75 212 ALA A CA 1
ATOM 1714 C C . ALA A 1 212 ? -11.227 3.243 21.083 1.00 97.75 212 ALA A C 1
ATOM 1716 O O . ALA A 1 212 ? -11.462 3.429 22.282 1.00 97.75 212 ALA A O 1
ATOM 1717 N N . PRO A 1 213 ? -11.441 4.207 20.169 1.00 96.12 213 PRO A N 1
ATOM 1718 C CA . PRO A 1 213 ? -11.894 5.538 20.551 1.00 96.12 213 PRO A CA 1
ATOM 1719 C C . PRO A 1 213 ? -13.268 5.476 21.220 1.00 96.12 213 PRO A C 1
ATOM 1721 O O . PRO A 1 213 ? -14.182 4.810 20.731 1.00 96.12 213 PRO A O 1
ATOM 1724 N N . GLY A 1 214 ? -13.420 6.188 22.338 1.00 91.69 214 GLY A N 1
ATOM 1725 C CA . GLY A 1 214 ? -14.692 6.283 23.061 1.00 91.69 214 GLY A CA 1
ATOM 1726 C C . GLY A 1 214 ? -15.775 7.051 22.291 1.00 91.69 214 GLY A C 1
ATOM 1727 O O . GLY A 1 214 ? -16.964 6.856 22.518 1.00 91.69 214 GLY A O 1
ATOM 1728 N N . ASP A 1 215 ? -15.352 7.919 21.376 1.00 89.12 215 ASP A N 1
ATOM 1729 C CA . ASP A 1 215 ? -16.150 8.889 20.628 1.00 89.12 215 ASP A CA 1
ATOM 1730 C C . ASP A 1 215 ? -16.379 8.495 19.163 1.00 89.12 215 ASP A C 1
ATOM 1732 O O . ASP A 1 215 ? -17.002 9.248 18.417 1.00 89.12 215 ASP A O 1
ATOM 1736 N N . ALA A 1 216 ? -15.913 7.316 18.741 1.00 87.88 216 ALA A N 1
ATOM 1737 C CA . ALA A 1 216 ? -16.014 6.890 17.348 1.00 87.88 216 ALA A CA 1
ATOM 1738 C C . ALA A 1 216 ? -17.466 6.834 16.853 1.00 87.88 216 ALA A C 1
ATOM 1740 O O . ALA A 1 216 ? -17.750 7.208 15.718 1.00 87.88 216 ALA A O 1
ATOM 1741 N N . GLY A 1 217 ? -18.388 6.411 17.717 1.00 89.62 217 GLY A N 1
ATOM 1742 C CA . GLY A 1 217 ? -19.772 6.140 17.351 1.00 89.62 217 GLY A CA 1
ATOM 1743 C C . GLY A 1 217 ? -19.955 4.737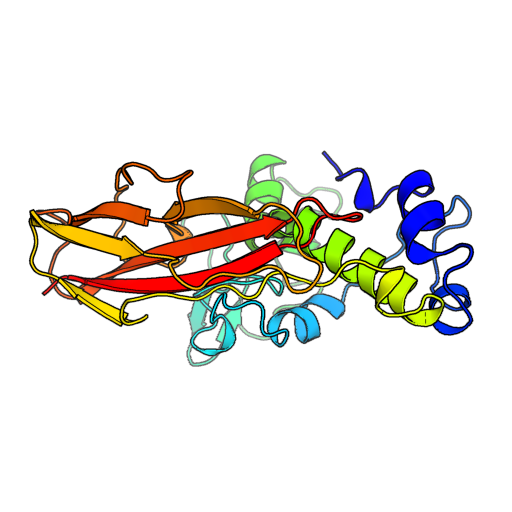 16.764 1.00 89.62 217 GLY A C 1
ATOM 1744 O O . GLY A 1 217 ? -19.069 4.174 16.121 1.00 89.62 217 GLY A O 1
ATOM 1745 N N . LYS A 1 218 ? -21.138 4.173 17.005 1.00 95.50 218 LYS A N 1
ATOM 1746 C CA . LYS A 1 218 ? -21.508 2.812 16.608 1.00 95.50 218 LYS A CA 1
ATOM 1747 C C . LYS A 1 218 ? -21.424 2.601 15.093 1.00 95.50 218 LYS A C 1
ATOM 1749 O O . LYS A 1 218 ? -21.882 3.442 14.320 1.00 95.50 218 LYS A O 1
ATOM 1754 N N . GLY A 1 219 ? -20.888 1.455 14.683 1.00 96.50 219 GLY A N 1
ATOM 1755 C CA . GLY A 1 219 ? -20.750 1.026 13.290 1.00 96.50 219 GLY A CA 1
ATOM 1756 C C . GLY A 1 219 ? -19.619 1.718 12.527 1.00 96.50 219 GLY A C 1
ATOM 1757 O O . GLY A 1 219 ? -19.416 1.434 11.347 1.00 96.50 219 GLY A O 1
ATOM 1758 N N . LYS A 1 220 ? -18.867 2.629 13.163 1.00 97.62 220 LYS A N 1
ATOM 1759 C CA . LYS A 1 220 ? -17.656 3.175 12.551 1.00 97.62 220 LYS A CA 1
ATOM 1760 C C . LYS A 1 220 ? -16.567 2.116 12.480 1.00 97.62 220 LYS A C 1
ATOM 1762 O O . LYS A 1 220 ? -16.379 1.324 13.399 1.00 97.62 220 LYS A O 1
ATOM 1767 N N . THR A 1 221 ? -15.814 2.166 11.392 1.00 98.25 221 THR A N 1
ATOM 1768 C CA . THR A 1 221 ? -14.719 1.254 11.086 1.00 98.25 221 THR A CA 1
ATOM 1769 C C . THR A 1 221 ? -13.373 1.957 11.173 1.00 98.25 221 THR A C 1
ATOM 1771 O O . THR A 1 221 ? -13.181 3.068 10.667 1.00 98.25 221 THR A O 1
ATOM 1774 N N . ILE A 1 222 ? -12.415 1.268 11.781 1.00 98.69 222 ILE A N 1
ATOM 1775 C CA . ILE A 1 222 ? -11.008 1.641 11.859 1.00 98.69 222 ILE A CA 1
ATOM 1776 C C . ILE A 1 222 ? -10.224 0.559 11.126 1.00 98.69 222 ILE A C 1
ATOM 1778 O O . ILE A 1 222 ? -10.281 -0.618 11.476 1.00 98.69 222 ILE A O 1
ATOM 1782 N N . HIS A 1 223 ? -9.513 0.956 10.077 1.00 98.75 223 HIS A N 1
ATOM 1783 C CA . HIS A 1 223 ? -8.721 0.044 9.265 1.00 98.75 223 HIS A CA 1
ATOM 1784 C C . HIS A 1 223 ? -7.271 0.103 9.720 1.00 98.75 223 HIS A C 1
ATOM 1786 O O . HIS A 1 223 ? -6.665 1.174 9.698 1.00 98.75 223 HIS A O 1
ATOM 1792 N N . ILE A 1 224 ? -6.720 -1.042 10.102 1.00 98.88 224 ILE A N 1
ATOM 1793 C CA . ILE A 1 224 ? -5.322 -1.194 10.493 1.00 98.88 224 ILE A CA 1
ATOM 1794 C C . ILE A 1 224 ? -4.613 -2.063 9.469 1.00 98.88 224 ILE A C 1
ATOM 1796 O O . ILE A 1 224 ? -5.146 -3.086 9.041 1.00 98.88 224 ILE A O 1
ATOM 1800 N N . ILE A 1 225 ? -3.409 -1.660 9.087 1.00 98.88 225 ILE A N 1
ATOM 1801 C CA . ILE A 1 225 ? -2.533 -2.418 8.203 1.00 98.88 225 ILE A CA 1
ATOM 1802 C C . ILE A 1 225 ? -1.340 -2.893 9.021 1.00 98.88 225 ILE A C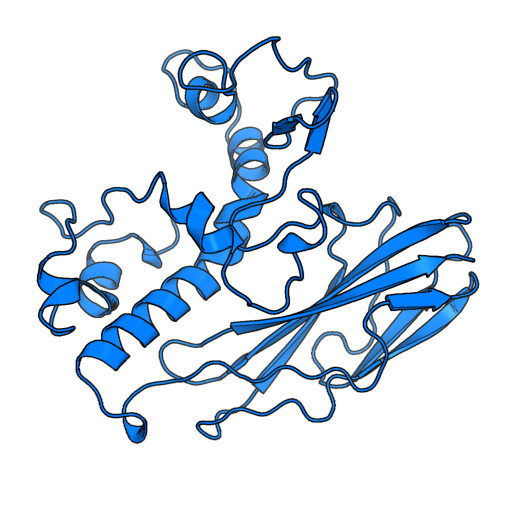 1
ATOM 1804 O O . ILE A 1 225 ? -0.629 -2.071 9.594 1.00 98.88 225 ILE A O 1
ATOM 1808 N N . CYS A 1 226 ? -1.146 -4.209 9.067 1.00 98.94 226 CYS A N 1
ATOM 1809 C CA . CYS A 1 226 ? 0.149 -4.818 9.330 1.00 98.94 226 CYS A CA 1
ATOM 1810 C C . CYS A 1 226 ? 0.924 -4.786 8.015 1.00 98.94 226 CYS A C 1
ATOM 1812 O O . CYS A 1 226 ? 0.475 -5.385 7.041 1.00 98.94 226 CYS A O 1
ATOM 1814 N N . GLU A 1 227 ? 2.025 -4.056 7.961 1.00 98.94 227 GLU A N 1
ATOM 1815 C CA . GLU A 1 227 ? 2.968 -3.992 6.849 1.00 98.94 227 GLU A CA 1
ATOM 1816 C C . GLU A 1 227 ? 4.261 -4.654 7.311 1.00 98.94 227 GLU A C 1
ATOM 1818 O O . GLU A 1 227 ? 4.812 -4.273 8.345 1.00 98.94 227 GLU A O 1
ATOM 1823 N N . VAL A 1 228 ? 4.710 -5.667 6.576 1.00 98.94 228 VAL A N 1
ATOM 1824 C CA . VAL A 1 228 ? 5.931 -6.406 6.893 1.00 98.94 228 VAL A CA 1
ATOM 1825 C C . VAL A 1 228 ? 6.833 -6.402 5.676 1.00 98.94 228 VAL A C 1
ATOM 1827 O O . VAL A 1 228 ? 6.401 -6.799 4.592 1.00 98.94 228 VAL A O 1
ATOM 1830 N N . THR A 1 229 ? 8.067 -5.958 5.878 1.00 98.94 229 THR A N 1
ATOM 1831 C CA . THR A 1 229 ? 9.105 -5.894 4.848 1.00 98.94 229 THR A CA 1
ATOM 1832 C C . THR A 1 229 ? 10.302 -6.718 5.293 1.00 98.94 229 THR A C 1
ATOM 1834 O O . THR A 1 229 ? 10.738 -6.579 6.439 1.00 98.94 229 THR A O 1
ATOM 1837 N N . ASP A 1 230 ? 10.816 -7.560 4.405 1.00 98.88 230 ASP A N 1
ATOM 1838 C CA . ASP A 1 230 ? 12.031 -8.339 4.642 1.00 98.88 230 ASP A CA 1
ATOM 1839 C C . ASP A 1 230 ? 13.314 -7.480 4.537 1.00 98.88 230 ASP A C 1
ATOM 1841 O O . ASP A 1 230 ? 13.283 -6.252 4.360 1.00 98.88 230 ASP A O 1
ATOM 1845 N N . THR A 1 231 ? 14.472 -8.122 4.689 1.00 98.69 231 THR A N 1
ATOM 1846 C CA . THR A 1 231 ? 15.792 -7.520 4.444 1.00 98.69 231 THR A CA 1
ATOM 1847 C C . THR A 1 231 ? 16.469 -8.011 3.170 1.00 98.69 231 THR A C 1
ATOM 1849 O O . THR A 1 231 ? 17.626 -7.647 2.941 1.00 98.69 231 THR A O 1
ATOM 1852 N N . GLY A 1 232 ? 15.762 -8.780 2.345 1.00 98.25 232 GLY A N 1
ATOM 1853 C CA . GLY A 1 232 ? 16.273 -9.322 1.099 1.00 98.25 232 GLY A CA 1
ATOM 1854 C C . GLY A 1 232 ? 16.534 -8.239 0.053 1.00 98.25 232 GLY A C 1
ATOM 1855 O O . GLY A 1 232 ? 16.325 -7.038 0.266 1.00 98.25 232 GLY A O 1
ATOM 1856 N N . THR A 1 233 ? 17.062 -8.648 -1.100 1.00 97.12 233 THR A N 1
ATOM 1857 C CA . THR A 1 233 ? 17.384 -7.730 -2.202 1.00 97.12 233 THR A CA 1
ATOM 1858 C C . THR A 1 233 ? 16.689 -8.168 -3.492 1.00 97.12 233 THR A C 1
ATOM 1860 O O . THR A 1 233 ? 17.002 -9.249 -3.989 1.00 97.12 233 THR A O 1
ATOM 1863 N N . PRO A 1 234 ? 15.790 -7.338 -4.058 1.00 97.69 234 PRO A N 1
ATOM 1864 C CA . PRO A 1 234 ? 15.220 -6.124 -3.456 1.00 97.69 234 PRO A CA 1
ATOM 1865 C C . PRO A 1 234 ? 14.321 -6.466 -2.252 1.00 97.69 234 PRO A C 1
ATOM 1867 O O . PRO A 1 234 ? 13.805 -7.576 -2.173 1.00 97.69 234 PRO A O 1
ATOM 1870 N N . GLN A 1 235 ? 14.100 -5.514 -1.340 1.00 98.44 235 GLN A N 1
ATOM 1871 C CA . GLN A 1 235 ? 13.244 -5.738 -0.163 1.00 98.44 235 GLN A CA 1
ATOM 1872 C C . GLN A 1 235 ? 11.783 -5.926 -0.572 1.00 98.44 235 GLN A C 1
ATOM 1874 O O . GLN A 1 235 ? 11.230 -5.045 -1.241 1.00 98.44 235 GLN A O 1
ATOM 1879 N N . LEU A 1 236 ? 11.133 -7.006 -0.140 1.00 98.81 236 LEU A N 1
ATOM 1880 C CA . LEU A 1 236 ? 9.737 -7.276 -0.476 1.00 98.81 236 LEU A CA 1
ATOM 1881 C C . LEU A 1 236 ? 8.807 -7.032 0.706 1.00 98.81 236 LEU A C 1
ATOM 1883 O O . LEU A 1 236 ? 9.111 -7.310 1.864 1.00 98.81 236 LEU A O 1
ATOM 1887 N N . THR A 1 237 ? 7.625 -6.503 0.388 1.00 98.88 237 THR A N 1
ATOM 1888 C CA . THR A 1 237 ? 6.614 -6.128 1.379 1.00 98.88 237 THR A CA 1
ATOM 1889 C C . THR A 1 237 ? 5.320 -6.897 1.159 1.00 98.88 237 THR A C 1
ATOM 1891 O O . THR A 1 237 ? 4.812 -7.007 0.034 1.00 98.88 237 THR A O 1
ATOM 1894 N N . ARG A 1 238 ? 4.737 -7.390 2.251 1.00 98.81 238 ARG A N 1
ATOM 1895 C CA . ARG A 1 238 ? 3.381 -7.947 2.298 1.00 98.81 238 ARG A CA 1
ATOM 1896 C C . ARG A 1 238 ? 2.610 -7.386 3.478 1.00 98.81 238 ARG A C 1
ATOM 1898 O O . ARG A 1 238 ? 3.171 -6.762 4.376 1.00 98.81 238 ARG A O 1
ATOM 1905 N N . TYR A 1 239 ? 1.294 -7.573 3.440 1.00 98.88 239 TYR A N 1
ATOM 1906 C CA . TYR A 1 239 ? 0.390 -6.913 4.365 1.00 98.88 239 TYR A CA 1
ATOM 1907 C C . TYR A 1 239 ? -0.639 -7.871 4.956 1.00 98.88 239 TYR A C 1
ATOM 1909 O O . TYR A 1 239 ? -0.960 -8.906 4.379 1.00 98.88 239 TYR A O 1
ATOM 1917 N N . GLN A 1 240 ? -1.255 -7.465 6.061 1.00 98.81 240 GLN A N 1
ATOM 1918 C CA . GLN A 1 240 ? -2.580 -7.933 6.459 1.00 98.81 240 GLN A CA 1
ATOM 1919 C C . GLN A 1 240 ? -3.419 -6.744 6.919 1.00 98.81 240 GLN A C 1
ATOM 1921 O O . GLN A 1 240 ? -2.986 -5.942 7.744 1.00 98.81 240 GLN A O 1
ATOM 1926 N N . ARG A 1 241 ? -4.645 -6.636 6.400 1.00 98.88 241 ARG A N 1
ATOM 1927 C CA . ARG A 1 241 ? -5.617 -5.636 6.858 1.00 98.88 241 ARG A CA 1
ATOM 1928 C C . ARG A 1 241 ? -6.554 -6.200 7.923 1.00 98.88 241 ARG A C 1
ATOM 1930 O O . ARG A 1 241 ? -7.270 -7.177 7.679 1.00 98.88 241 ARG A O 1
ATOM 1937 N N . VAL A 1 242 ? -6.644 -5.471 9.029 1.00 98.88 242 VAL A N 1
ATOM 1938 C CA . VAL A 1 242 ? -7.620 -5.652 10.106 1.00 98.88 242 VAL A CA 1
ATOM 1939 C C . VAL A 1 242 ? -8.686 -4.564 9.997 1.00 98.88 242 VAL A C 1
ATOM 1941 O O . VAL A 1 242 ? -8.361 -3.383 9.878 1.00 98.88 242 VAL A O 1
ATOM 1944 N N . VAL A 1 243 ? -9.958 -4.951 10.030 1.00 98.75 243 VAL A N 1
ATOM 1945 C CA . VAL A 1 243 ? -11.096 -4.027 10.086 1.00 98.75 243 VAL A CA 1
ATOM 1946 C C . VAL A 1 243 ? -11.711 -4.128 11.471 1.00 98.75 243 VAL A C 1
ATOM 1948 O O . VAL A 1 243 ? -12.192 -5.189 11.863 1.00 98.75 243 VAL A O 1
ATOM 1951 N N . VAL A 1 244 ? -11.668 -3.032 12.218 1.00 98.75 244 VAL A N 1
ATOM 1952 C CA . VAL A 1 244 ? -12.226 -2.944 13.567 1.00 98.75 244 VAL A CA 1
ATOM 1953 C C . VAL A 1 244 ? -13.500 -2.118 13.509 1.00 98.75 244 VAL A C 1
ATOM 1955 O O . VAL A 1 244 ? -13.445 -0.938 13.176 1.00 98.75 244 VAL A O 1
ATOM 1958 N N . GLU A 1 245 ? -14.637 -2.734 13.806 1.00 98.44 245 GLU A N 1
ATOM 1959 C CA . GLU A 1 245 ? -15.945 -2.086 13.887 1.00 98.44 245 GLU A CA 1
ATOM 1960 C C . GLU A 1 245 ? -16.290 -1.781 15.349 1.00 98.44 245 GLU A C 1
ATOM 1962 O O . GLU A 1 245 ? -16.119 -2.627 16.230 1.00 98.44 245 GLU A O 1
ATOM 1967 N N . ILE A 1 246 ? -16.768 -0.565 15.604 1.00 98.00 246 ILE A N 1
ATOM 1968 C CA . ILE A 1 246 ? -17.162 -0.114 16.940 1.00 98.00 246 ILE A CA 1
ATOM 1969 C C . ILE A 1 246 ? -18.615 -0.511 17.231 1.00 98.00 246 ILE A C 1
ATOM 1971 O O . ILE A 1 246 ? -19.508 -0.187 16.446 1.00 98.00 246 ILE A O 1
ATOM 1975 N N . GLU A 1 247 ? -18.853 -1.196 18.356 1.00 94.12 247 GLU A N 1
ATOM 1976 C CA . GLU A 1 247 ? -20.187 -1.681 18.783 1.00 94.12 247 GLU A CA 1
ATOM 1977 C C . GLU A 1 247 ? -21.198 -0.586 19.176 1.00 94.12 247 GLU A C 1
ATOM 1979 O O . GLU A 1 247 ? -20.791 0.494 19.662 1.00 94.12 247 GLU A O 1
#

Secondary structure (DSSP, 8-state):
---GGGSHHHHIIIIISSSHHHHHT----TTS-----TTHHHHHTTS-SSS-TTS-TTT-BTTB--EEEETTEEEPPP-STT--PPSS--STTT-HHHHHTSTT----HHHHHHHHHHHHTTHHHHHHHHHHHHHTTTS-GGGS----B---SS-SEEEE-TT-EEEEE-TT-B-SS----EEEEEE-GGGSS--S----BTTTSSEEEEEPPTTS-TT-EEEEEEEEE-SSSS--EEEEEEEEEE-

Mean predicted aligned error: 3.44 Å

pLDDT: mean 95.87, std 5.09, range [48.81, 98.94]

Solvent-accessible surface area (backbone atoms only — not comparable to full-atom values): 13692 Å² total; per-residue (Å²): 124,86,59,67,76,44,36,22,70,44,30,32,69,41,37,49,48,92,20,41,75,74,29,61,66,58,74,53,41,96,81,33,25,65,62,82,65,89,66,49,37,71,56,41,44,69,57,90,46,39,51,61,29,80,81,37,62,43,50,26,35,66,35,24,37,31,38,81,78,50,94,95,43,67,42,74,56,70,77,47,93,87,68,76,79,73,81,80,78,80,41,82,91,64,26,61,76,57,47,48,72,39,90,90,46,86,59,52,72,65,44,53,50,59,45,47,37,50,36,63,76,40,47,66,46,52,49,24,48,50,29,26,55,25,39,57,63,69,41,56,75,96,73,39,47,67,60,36,50,66,36,60,72,58,73,52,66,42,81,39,54,58,60,38,76,45,83,43,41,33,57,82,44,47,41,85,83,68,46,59,76,46,38,37,50,45,73,41,52,90,49,24,70,31,88,73,84,78,70,58,45,54,25,66,39,64,53,30,34,33,60,39,56,72,80,58,51,67,72,26,27,46,29,35,34,42,39,36,31,41,65,43,70,51,45,23,57,25,26,39,45,33,42,36,31,28,92